Protein 1GYO (pdb70)

Nearest PDB structures (foldseek):
  1gyo-assembly1_B  TM=9.668E-01  e=5.360E-22  Megalodesulfovibrio gigas
  2bq4-assembly1_A  TM=8.280E-01  e=1.126E-07  Desulfocurvibacter africanus
  1czj-assembly1_A-2  TM=8.431E-01  e=5.159E-06  Desulfomicrobium norvegicum
  1aqe-assembly1_A-2  TM=8.540E-01  e=1.141E-05  Desulfomicrobium norvegicum
  2a3p-assembly1_A  TM=6.554E-01  e=2.749E-03  Oleidesulfovibrio alaskensis G20

Solvent-accessible surface area: 15536 Å² total; per-residue (Å²): 79,93,25,62,64,124,38,75,38,60,13,6,168,80,104,116,77,72,133,190,77,19,140,27,100,46,28,36,22,177,60,127,146,57,63,54,74,46,63,51,81,150,36,87,10,23,14,76,49,97,154,52,19,80,83,28,92,40,94,139,69,146,72,105,128,172,2,33,74,56,18,35,44,31,157,41,102,79,2,47,79,5,33,18,103,20,54,138,93,131,141,80,180,51,24,55,35,29,86,102,107,40,40,43,109,140,142,49,21,56,49,137,40,70,36,77,17,41,172,65,131,121,51,106,126,159,78,20,135,27,107,46,20,38,21,176,60,119,143,57,65,54,74,47,62,60,76,155,38,85,14,10,23,85,62,108,157,57,20,82,86,27,111,54,71,143,62,154,74,90,130,173,0,32,82,56,18,35,46,22,124,49,104,78,3,47,71,3,33,19,75,21,54,135,86,129,146,80,177,49,24,55,40,32,81,58,102,42,41,34,97,152

Structure (mmCIF, N/CA/C/O backbone):
data_1GYO
#
_entry.id   1GYO
#
_cell.length_a   56.670
_cell.length_b   56.670
_cell.length_c   94.170
_cell.angle_alpha   90.00
_cell.angle_beta   90.00
_cell.angle_gamma   120.00
#
_symmetry.space_group_name_H-M   'P 31'
#
loop_
_entity.id
_entity.type
_entity.pdbx_description
1 polymer 'CYTOCHROME C3, A DIMERIC CLASS III C-TYPE CYTOCHROME'
2 non-polymer 'HEME C'
3 non-polymer GLYCEROL
4 water water
#
loop_
_atom_site.group_PDB
_atom_site.id
_atom_site.type_symbol
_atom_site.label_atom_id
_atom_site.label_alt_id
_atom_site.label_comp_id
_atom_site.label_asym_id
_atom_site.label_entity_id
_atom_site.label_seq_id
_atom_site.pdbx_PDB_ins_code
_atom_site.Cartn_x
_atom_site.Cartn_y
_atom_site.Cartn_z
_atom_site.occupancy
_atom_site.B_iso_or_equiv
_atom_site.auth_seq_id
_atom_site.auth_comp_id
_atom_site.auth_asym_id
_atom_site.auth_atom_id
_atom_site.pdbx_PDB_model_num
ATOM 1 N N . LEU A 1 1 ? 14.216 -8.908 2.633 1.00 17.27 1 LEU A N 1
ATOM 2 C CA . LEU A 1 1 ? 13.630 -7.809 3.429 1.00 13.74 1 LEU A CA 1
ATOM 3 C C . LEU A 1 1 ? 12.745 -6.939 2.549 1.00 13.28 1 LEU A C 1
ATOM 4 O O . LEU A 1 1 ? 13.193 -6.544 1.469 1.00 15.13 1 LEU A O 1
ATOM 9 N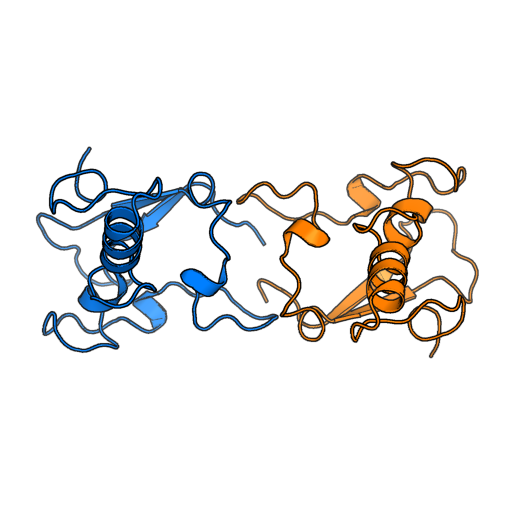 N . ASP A 1 2 ? 11.546 -6.608 3.020 1.00 13.43 2 ASP A N 1
ATOM 10 C CA . ASP A 1 2 ? 10.682 -5.637 2.402 1.00 12.53 2 ASP A CA 1
ATOM 11 C C . ASP A 1 2 ? 10.411 -4.546 3.409 1.00 12.92 2 ASP A C 1
ATOM 12 O O . ASP A 1 2 ? 9.790 -4.831 4.430 1.00 15.55 2 ASP A O 1
ATOM 17 N N . VAL A 1 3 ? 10.880 -3.342 3.167 1.00 12.23 3 VAL A N 1
ATOM 18 C CA . VAL A 1 3 ? 10.623 -2.194 4.044 1.00 12.52 3 VAL A CA 1
ATOM 19 C C . VAL A 1 3 ? 9.314 -1.599 3.549 1.00 12.58 3 VAL A C 1
ATOM 20 O O . VAL A 1 3 ? 9.260 -1.046 2.423 1.00 13.30 3 VAL A O 1
ATOM 24 N N . PRO A 1 4 ? 8.217 -1.710 4.284 1.00 12.99 4 PRO A N 1
ATOM 25 C CA . PRO A 1 4 ? 6.942 -1.230 3.733 1.00 12.99 4 PRO A CA 1
ATOM 26 C C . PRO A 1 4 ? 6.996 0.245 3.468 1.00 12.93 4 PRO A C 1
ATOM 27 O O . PRO A 1 4 ? 7.462 1.044 4.293 1.00 14.26 4 PRO A O 1
ATOM 32 N N . CYS A 1 5 ? 6.501 0.677 2.322 1.00 13.43 5 CYS A N 1
ATOM 33 C CA . CYS A 1 5 ? 6.466 2.111 2.046 1.00 14.01 5 CYS A CA 1
ATOM 34 C C . CYS A 1 5 ? 5.486 2.822 2.954 1.00 12.97 5 CYS A C 1
ATOM 35 O O . CYS A 1 5 ? 5.806 3.967 3.283 1.00 14.47 5 CYS A O 1
ATOM 38 N N . LYS A 1 6 ? 4.397 2.166 3.345 1.00 13.63 6 LYS A N 1
ATOM 39 C CA . LYS A 1 6 ? 3.498 2.758 4.356 1.00 13.95 6 LYS A CA 1
ATOM 40 C C . LYS A 1 6 ? 3.187 1.674 5.378 1.00 13.96 6 LYS A C 1
ATOM 41 O O . LYS A 1 6 ? 2.934 0.538 4.967 1.00 15.06 6 LYS A O 1
ATOM 52 N N . VAL A 1 7 ? 3.214 2.040 6.641 1.00 16.37 7 VAL A N 1
ATOM 53 C CA . VAL A 1 7 ? 2.916 1.176 7.758 1.00 17.92 7 VAL A CA 1
ATOM 54 C C . VAL A 1 7 ? 1.699 1.768 8.488 1.00 17.12 7 VAL A C 1
ATOM 55 O O . VAL A 1 7 ? 1.535 2.976 8.547 1.00 17.70 7 VAL A O 1
ATOM 59 N N . VAL A 1 8 ? 0.875 0.904 9.035 1.00 18.40 8 VAL A N 1
ATOM 60 C CA . VAL A 1 8 ? -0.188 1.359 9.935 1.00 17.97 8 VAL A CA 1
ATOM 61 C C . VAL A 1 8 ? 0.180 0.891 11.326 1.00 16.04 8 VAL A C 1
ATOM 62 O O . VAL A 1 8 ? 0.419 -0.296 11.598 1.00 19.21 8 VAL A O 1
ATOM 66 N N . ILE A 1 9 ? 0.345 1.849 12.203 1.00 13.98 9 ILE A N 1
ATOM 67 C CA . ILE A 1 9 ? 0.779 1.679 13.544 1.00 13.61 9 ILE A CA 1
ATOM 68 C C . ILE A 1 9 ? -0.482 1.671 14.436 1.00 13.66 9 ILE A C 1
ATOM 69 O O . ILE A 1 9 ? -1.299 2.570 14.314 1.00 14.89 9 ILE A O 1
ATOM 74 N N . THR A 1 10 ? -0.576 0.671 15.285 1.00 15.99 10 THR A N 1
ATOM 75 C CA . THR A 1 10 ? -1.744 0.637 16.198 1.00 17.05 10 THR A CA 1
ATOM 76 C C . THR A 1 10 ? -1.321 0.104 17.568 1.00 14.94 10 THR A C 1
ATOM 77 O O . THR A 1 10 ? -0.122 0.066 17.868 1.00 15.83 10 THR A O 1
ATOM 81 N N . ALA A 1 11 ? -2.273 -0.270 18.375 1.00 15.11 11 ALA A N 1
ATOM 82 C CA . ALA A 1 11 ? -2.006 -0.785 19.697 1.00 15.19 11 ALA A CA 1
ATOM 83 C C . ALA A 1 11 ? -1.188 -2.065 19.595 1.00 16.30 11 ALA A C 1
ATOM 84 O O . ALA A 1 11 ? -1.161 -2.749 18.564 1.00 18.49 11 ALA A O 1
ATOM 86 N N . PRO A 1 12 ? -0.505 -2.449 20.691 1.00 16.22 12 PRO A N 1
ATOM 87 C CA . PRO A 1 12 ? 0.266 -3.702 20.667 1.00 18.55 12 PRO A CA 1
ATOM 88 C C . PRO A 1 12 ? -0.598 -4.887 20.277 1.00 19.74 12 PRO A C 1
ATOM 89 O O . PRO A 1 12 ? -1.781 -4.953 20.621 1.00 19.92 12 PRO A O 1
ATOM 93 N N . GLU A 1 13 ? 0.035 -5.836 19.603 1.00 22.19 13 GLU A N 1
ATOM 94 C CA . GLU A 1 13 ? -0.621 -7.018 19.074 1.00 27.33 13 GLU A CA 1
ATOM 95 C C . GLU A 1 13 ? -1.526 -7.673 20.097 1.00 25.70 13 GLU A C 1
ATOM 96 O O . GLU A 1 13 ? -1.022 -7.888 21.201 1.00 26.44 13 GLU A O 1
ATOM 102 N N . GLY A 1 14 ? -2.785 -7.916 19.761 1.00 27.10 14 GLY A N 1
ATOM 103 C CA . GLY A 1 14 ? -3.658 -8.611 20.664 1.00 30.24 14 GLY A CA 1
ATOM 104 C C . GLY A 1 14 ? -4.432 -7.678 21.568 1.00 27.27 14 GLY A C 1
ATOM 105 O O . GLY A 1 14 ? -5.360 -8.172 22.231 1.00 38.42 14 GLY A O 1
ATOM 106 N N . GLU A 1 15 ? -4.059 -6.401 21.599 1.00 24.62 15 GLU A N 1
ATOM 107 C CA . GLU A 1 15 ? -4.727 -5.454 22.486 1.00 23.34 15 GLU A CA 1
ATOM 108 C C . GLU A 1 15 ? -5.702 -4.582 21.697 1.00 22.65 15 GLU A C 1
ATOM 109 O O . GLU A 1 15 ? -5.646 -4.395 20.494 1.00 26.55 15 GLU A O 1
ATOM 119 N N . ASP A 1 16 ? -6.662 -4.030 22.439 1.00 22.67 16 ASP A N 1
ATOM 120 C CA . ASP A 1 16 ? -7.634 -3.182 21.801 1.00 24.50 16 ASP A CA 1
ATOM 121 C C . ASP A 1 16 ? -7.105 -1.787 21.469 1.00 20.62 16 ASP A C 1
ATOM 122 O O . ASP A 1 16 ? -6.416 -1.172 22.287 1.00 21.51 16 ASP A O 1
ATOM 127 N N . PRO A 1 17 ? -7.389 -1.250 20.291 1.00 21.17 17 PRO A N 1
ATOM 128 C CA . PRO A 1 17 ? -6.954 0.107 19.917 1.00 19.56 17 PRO A CA 1
ATOM 129 C C . PRO A 1 17 ? -7.628 1.162 20.774 1.00 18.85 17 PRO A C 1
ATOM 130 O O . PRO A 1 17 ? -8.745 0.968 21.290 1.00 22.78 17 PRO A O 1
ATOM 134 N N . HIS A 1 18 ? -6.949 2.273 20.943 1.00 17.87 18 HIS A N 1
ATOM 135 C CA . HIS A 1 18 ? -7.572 3.425 21.572 1.00 18.29 18 HIS A CA 1
ATOM 136 C C . HIS A 1 18 ? -8.827 3.799 20.828 1.00 21.58 18 HIS A C 1
ATOM 137 O O . HIS A 1 18 ? -8.808 3.699 19.586 1.00 22.16 18 HIS A O 1
ATOM 144 N N . PRO A 1 19 ? -9.910 4.110 21.515 1.00 22.92 19 PRO A N 1
ATOM 145 C CA . PRO A 1 19 ? -11.150 4.304 20.771 1.00 26.71 19 PRO A CA 1
ATOM 146 C C . PRO A 1 19 ? -11.167 5.554 19.915 1.00 25.84 19 PRO A C 1
ATOM 147 O O . PRO A 1 19 ? -12.060 5.612 19.076 1.00 35.01 19 PRO A O 1
ATOM 151 N N . ARG A 1 20 ? -10.264 6.527 20.112 1.00 23.19 20 ARG A N 1
ATOM 152 C CA . ARG A 1 20 ? -10.257 7.731 19.296 1.00 22.67 20 ARG A CA 1
ATOM 153 C C . ARG A 1 20 ? -8.912 8.045 18.594 1.00 19.77 20 ARG A C 1
ATOM 154 O O . ARG A 1 20 ? -8.859 8.738 17.587 1.00 26.76 20 ARG A O 1
ATOM 162 N N . PHE A 1 21 ? -7.804 7.551 19.110 1.00 16.41 21 PHE A N 1
ATOM 163 C CA . PHE A 1 21 ? -6.462 7.785 18.639 1.00 14.64 21 PHE A CA 1
ATOM 164 C C . PHE A 1 21 ? -5.792 6.462 18.234 1.00 14.74 21 PHE A C 1
ATOM 165 O O . PHE A 1 21 ? -4.607 6.267 18.476 1.00 16.46 21 PHE A O 1
ATOM 173 N N . GLY A 1 22 ? -6.537 5.553 17.609 1.00 15.50 22 GLY A N 1
ATOM 174 C CA . GLY A 1 22 ? -6.125 4.154 17.579 1.00 17.74 22 GLY A CA 1
ATOM 175 C C . GLY A 1 22 ? -5.182 3.730 16.503 1.00 15.69 22 GLY A C 1
ATOM 176 O O . GLY A 1 22 ? -4.556 2.663 16.668 1.00 18.64 22 GLY A O 1
ATOM 177 N N . LYS A 1 23 ? -5.085 4.474 15.410 1.00 15.55 23 LYS A N 1
ATOM 178 C CA . LYS A 1 23 ? -4.264 4.069 14.270 1.00 17.42 23 LYS A CA 1
ATOM 179 C C . LYS A 1 23 ? -3.555 5.274 13.678 1.00 16.00 23 LYS A C 1
ATOM 180 O O . LYS A 1 23 ? -4.161 6.345 13.530 1.00 17.22 23 LYS A O 1
ATOM 186 N N . VAL A 1 24 ? -2.307 5.112 13.301 1.00 14.43 24 VAL A N 1
ATOM 187 C CA . VAL A 1 24 ? -1.543 6.184 12.653 1.00 13.49 24 VAL A CA 1
ATOM 188 C C . VAL A 1 24 ? -0.744 5.588 11.494 1.00 14.16 24 VAL A C 1
ATOM 189 O O . VAL A 1 24 ? -0.096 4.555 11.671 1.00 15.87 24 VAL A O 1
ATOM 193 N N . GLU A 1 25 ? -0.775 6.224 10.353 1.00 14.77 25 GLU A N 1
ATOM 194 C CA . GLU A 1 25 ? 0.014 5.787 9.216 1.00 17.14 25 GLU A CA 1
ATOM 195 C C . GLU A 1 25 ? 1.336 6.501 9.244 1.00 16.96 25 GLU A C 1
ATOM 196 O O . GLU A 1 25 ? 1.448 7.679 9.607 1.00 20.75 25 GLU A O 1
ATOM 202 N N . MET A 1 26 ? 2.385 5.788 8.830 1.00 15.13 26 MET A N 1
ATOM 203 C CA . MET A 1 26 ? 3.673 6.413 8.645 1.00 14.75 26 MET A CA 1
ATOM 204 C C . MET A 1 26 ? 4.270 5.939 7.336 1.00 13.93 26 MET A C 1
ATOM 205 O O . MET A 1 26 ? 4.209 4.762 6.984 1.00 15.68 26 MET A O 1
ATOM 210 N N . SER A 1 27 ? 4.830 6.903 6.606 1.00 14.11 27 SER A N 1
ATOM 211 C CA . SER A 1 27 ? 5.454 6.591 5.318 1.00 13.97 27 SER A CA 1
ATOM 212 C C . SER A 1 27 ? 6.944 6.484 5.456 1.00 12.53 27 SER A C 1
ATOM 213 O O . SER A 1 27 ? 7.636 7.447 5.804 1.00 14.11 27 SER A O 1
ATOM 216 N N . HIS A 1 28 ? 7.497 5.302 5.158 1.00 12.86 28 HIS A N 1
ATOM 217 C CA . HIS A 1 28 ? 8.968 5.214 5.052 1.00 12.72 28 HIS A CA 1
ATOM 218 C C . HIS A 1 28 ? 9.472 6.058 3.892 1.00 13.72 28 HIS A C 1
ATOM 219 O O . HIS A 1 28 ? 10.550 6.617 3.963 1.00 14.57 28 HIS A O 1
ATOM 226 N N . ALA A 1 29 ? 8.689 6.167 2.809 1.00 14.59 29 ALA A N 1
ATOM 227 C CA . ALA A 1 29 ? 9.114 6.978 1.665 1.00 16.44 29 ALA A CA 1
ATOM 228 C C . ALA A 1 29 ? 9.332 8.430 2.058 1.00 16.22 29 ALA A C 1
ATOM 229 O O . ALA A 1 29 ? 10.360 9.031 1.727 1.00 18.10 29 ALA A O 1
ATOM 231 N N . LYS A 1 30 ? 8.378 8.985 2.808 1.00 15.49 30 LYS A N 1
ATOM 232 C CA . LYS A 1 30 ? 8.483 10.377 3.202 1.00 16.41 30 LYS A CA 1
ATOM 233 C C . LYS A 1 30 ? 9.631 10.626 4.165 1.00 15.99 30 LYS A C 1
ATOM 234 O O . LYS A 1 30 ? 10.182 11.727 4.215 1.00 17.57 30 LYS A O 1
ATOM 240 N N . HIS A 1 31 ? 9.993 9.574 4.928 1.00 14.28 31 HIS A N 1
ATOM 241 C CA . HIS A 1 31 ? 11.105 9.626 5.855 1.00 13.89 31 HIS A CA 1
ATOM 242 C C . HIS A 1 31 ? 12.415 9.110 5.275 1.00 14.48 31 HIS A C 1
ATOM 243 O O . HIS A 1 31 ? 13.350 8.781 6.023 1.00 14.85 31 HIS A O 1
ATOM 250 N N . ARG A 1 32 ? 12.561 9.101 3.954 1.00 14.97 32 ARG A N 1
ATOM 251 C CA . ARG A 1 32 ? 13.762 8.528 3.336 1.00 16.24 32 ARG A CA 1
ATOM 252 C C . ARG A 1 32 ? 15.050 9.258 3.658 1.00 18.02 32 ARG A C 1
ATOM 253 O O . ARG A 1 32 ? 16.118 8.652 3.529 1.00 20.49 32 ARG A O 1
ATOM 267 N N . ASN A 1 33 ? 14.995 10.500 4.100 1.00 17.77 33 ASN A N 1
ATOM 268 C CA . ASN A 1 33 ? 16.208 11.239 4.470 1.00 18.71 33 ASN A CA 1
ATOM 269 C C . ASN A 1 33 ? 16.511 11.142 5.967 1.00 19.63 33 ASN A C 1
ATOM 270 O O . ASN A 1 33 ? 17.423 11.797 6.446 1.00 26.53 33 ASN A O 1
ATOM 275 N N . VAL A 1 34 ? 15.782 10.316 6.694 1.00 17.11 34 VAL A N 1
ATOM 276 C CA . VAL A 1 34 ? 15.980 10.120 8.120 1.00 16.45 34 VAL A CA 1
ATOM 277 C C . VAL A 1 34 ? 16.640 8.742 8.271 1.00 16.65 34 VAL A C 1
ATOM 278 O O . VAL A 1 34 ? 16.128 7.759 7.732 1.00 16.21 34 VAL A O 1
ATOM 282 N N . SER A 1 35 ? 17.765 8.653 8.949 1.00 17.06 35 SER A N 1
ATOM 283 C CA . SER A 1 35 ? 18.442 7.370 9.088 1.00 17.09 35 SER A CA 1
ATOM 284 C C . SER A 1 35 ? 17.563 6.359 9.814 1.00 16.30 35 SER A C 1
ATOM 285 O O . SER A 1 35 ? 16.812 6.702 10.724 1.00 15.34 35 SER A O 1
ATOM 288 N N . CYS A 1 36 ? 17.740 5.081 9.445 1.00 15.75 36 CYS A N 1
ATOM 289 C CA . CYS A 1 36 ? 16.921 4.021 10.051 1.00 14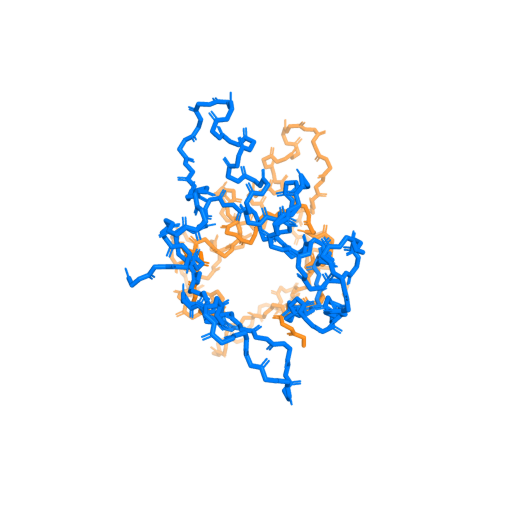.87 36 CYS A CA 1
ATOM 290 C C . CYS A 1 36 ? 17.010 4.053 11.570 1.00 13.80 36 CYS A C 1
ATOM 291 O O . CYS A 1 36 ? 15.981 3.929 12.265 1.00 14.06 36 CYS A O 1
ATOM 294 N N . VAL A 1 37 ? 18.216 4.206 12.087 1.00 15.03 37 VAL A N 1
ATOM 295 C CA . VAL A 1 37 ? 18.439 4.126 13.549 1.00 14.69 37 VAL A CA 1
ATOM 296 C C . VAL A 1 37 ? 17.854 5.302 14.275 1.00 13.88 37 VAL A C 1
ATOM 297 O O . VAL A 1 37 ? 17.664 5.226 15.495 1.00 15.07 37 VAL A O 1
ATOM 301 N N . SER A 1 38 ? 17.534 6.397 13.588 1.00 14.44 38 SER A N 1
ATOM 302 C CA . SER A 1 38 ? 16.905 7.523 14.238 1.00 14.03 38 SER A CA 1
ATOM 303 C C . SER A 1 38 ? 15.551 7.142 14.855 1.00 13.74 38 SER A C 1
ATOM 304 O O . SER A 1 38 ? 15.158 7.775 15.835 1.00 14.80 38 SER A O 1
ATOM 307 N N . CYS A 1 39 ? 14.874 6.187 14.257 1.00 12.74 39 CYS A N 1
ATOM 308 C CA . CYS A 1 39 ? 13.614 5.628 14.769 1.00 11.94 39 CYS A CA 1
ATOM 309 C C . CYS A 1 39 ? 13.851 4.246 15.384 1.00 11.53 39 CYS A C 1
ATOM 310 O O . CYS A 1 39 ? 13.450 3.998 16.517 1.00 12.35 39 CYS A O 1
ATOM 313 N N . HIS A 1 40 ? 14.451 3.355 14.596 1.00 12.64 40 HIS A N 1
ATOM 314 C CA . HIS A 1 40 ? 14.749 2.006 15.064 1.00 12.52 40 HIS A CA 1
ATOM 315 C C . HIS A 1 40 ? 16.031 2.031 15.898 1.00 12.94 40 HIS A C 1
ATOM 316 O O . HIS A 1 40 ? 17.089 1.520 15.473 1.00 14.02 40 HIS A O 1
ATOM 323 N N . HIS A 1 41 ? 15.941 2.664 17.049 1.00 13.02 41 HIS A N 1
ATOM 324 C CA . HIS A 1 41 ? 17.115 3.030 17.831 1.00 13.10 41 HIS A CA 1
ATOM 325 C C . HIS A 1 41 ? 17.849 1.800 18.407 1.00 14.06 41 HIS A C 1
ATOM 326 O O . HIS A 1 41 ? 19.009 1.972 18.822 1.00 15.58 41 HIS A O 1
ATOM 333 N N . MET A 1 42 ? 17.207 0.648 18.412 1.00 13.33 42 MET A N 1
ATOM 334 C CA . MET A 1 42 ? 17.844 -0.582 18.882 1.00 14.97 42 MET A CA 1
ATOM 335 C C . MET A 1 42 ? 18.523 -1.335 17.756 1.00 16.11 42 MET A C 1
ATOM 336 O O . MET A 1 42 ? 19.215 -2.332 18.059 1.00 19.41 42 MET A O 1
ATOM 341 N N . PHE A 1 43 ? 18.390 -0.909 16.513 1.00 14.67 43 PHE A N 1
ATOM 342 C CA . PHE A 1 43 ? 19.065 -1.620 15.421 1.00 15.13 43 PHE A CA 1
ATOM 343 C C . PHE A 1 43 ? 20.542 -1.261 15.383 1.00 15.47 43 PHE A C 1
ATOM 344 O O . PHE A 1 43 ? 20.865 -0.088 15.399 1.00 17.45 43 PHE A O 1
ATOM 352 N N . ASP A 1 44 ? 21.407 -2.279 15.302 1.00 16.68 44 ASP A N 1
ATOM 353 C CA . ASP A 1 44 ? 22.831 -1.984 15.224 1.00 20.37 44 ASP A CA 1
ATOM 354 C C . ASP A 1 44 ? 23.438 -2.913 14.204 1.00 21.38 44 ASP A C 1
ATOM 355 O O . ASP A 1 44 ? 23.783 -4.077 14.527 1.00 25.29 44 ASP A O 1
ATOM 364 N N . GLY A 1 45 ? 23.589 -2.467 12.968 1.00 25.31 45 GLY A N 1
ATOM 365 C CA . GLY A 1 45 ? 24.342 -3.184 11.984 1.00 24.23 45 GLY A CA 1
ATOM 366 C C . GLY A 1 45 ? 23.580 -4.256 11.240 1.00 19.64 45 GLY A C 1
ATOM 367 O O . GLY A 1 45 ? 23.529 -4.290 10.015 1.00 19.48 45 GLY A O 1
ATOM 368 N N . CYS A 1 46 ? 23.075 -5.220 12.012 1.00 18.66 46 CYS A N 1
ATOM 369 C CA . CYS A 1 46 ? 22.423 -6.331 11.368 1.00 17.53 46 CYS A CA 1
ATOM 370 C C . CYS A 1 46 ? 21.400 -6.857 12.390 1.00 17.05 46 CYS A C 1
ATOM 371 O O . CYS A 1 46 ? 21.456 -6.464 13.574 1.00 21.07 46 CYS A O 1
ATOM 374 N N . GLY A 1 47 ? 20.511 -7.729 11.951 1.00 16.50 47 GLY A N 1
ATOM 375 C CA . GLY A 1 47 ? 19.457 -8.198 12.814 1.00 16.95 47 GLY A CA 1
ATOM 376 C C . GLY A 1 47 ? 18.108 -7.792 12.282 1.00 15.11 47 GLY A C 1
ATOM 377 O O . GLY A 1 47 ? 17.929 -7.641 11.047 1.00 15.57 47 GLY A O 1
ATOM 378 N N . ASP A 1 48 ? 17.192 -7.637 13.168 1.00 15.39 48 ASP A N 1
ATOM 379 C CA . ASP A 1 48 ? 15.789 -7.432 12.876 1.00 15.68 48 ASP A CA 1
ATOM 380 C C . ASP A 1 48 ? 15.336 -6.015 13.235 1.00 14.85 48 ASP A C 1
ATOM 381 O O . ASP A 1 48 ? 15.763 -5.428 14.225 1.00 18.49 48 ASP A O 1
ATOM 386 N N . PHE A 1 49 ? 14.463 -5.505 12.388 1.00 15.30 49 PHE A N 1
ATOM 387 C CA . PHE A 1 49 ? 13.716 -4.279 12.619 1.00 19.05 49 PHE A CA 1
ATOM 388 C C . PHE A 1 49 ? 12.384 -4.636 13.297 1.00 21.06 49 PHE A C 1
ATOM 389 O O . PHE A 1 49 ? 11.356 -4.881 12.672 1.00 24.91 49 PHE A O 1
ATOM 397 N N . GLN A 1 50 ? 12.394 -4.674 14.569 1.00 22.56 50 GLN A N 1
ATOM 398 C CA . GLN A 1 50 ? 11.231 -5.079 15.348 1.00 21.60 50 GLN A CA 1
ATOM 399 C C . GLN A 1 50 ? 10.176 -4.009 15.401 1.00 20.70 50 GLN A C 1
ATOM 400 O O . GLN A 1 50 ? 10.450 -2.768 15.462 1.00 21.88 50 GLN A O 1
ATOM 406 N N . LYS A 1 51 ? 8.927 -4.447 15.485 1.00 18.42 51 LYS A N 1
ATOM 407 C CA . LYS A 1 51 ? 7.865 -3.499 15.803 1.00 16.57 51 LYS A CA 1
ATOM 408 C C . LYS A 1 51 ? 8.125 -2.899 17.177 1.00 14.01 51 LYS A C 1
ATOM 409 O O . LYS A 1 51 ? 8.559 -3.570 18.095 1.00 14.86 51 LYS A O 1
ATOM 417 N N . CYS A 1 52 ? 7.836 -1.602 17.275 1.00 14.16 52 CYS A N 1
ATOM 418 C CA . CYS A 1 52 ? 8.175 -0.883 18.471 1.00 12.94 52 CYS A CA 1
ATOM 419 C C . CYS A 1 52 ? 7.498 -1.512 19.688 1.00 12.84 52 CYS A C 1
ATOM 420 O O . CYS A 1 52 ? 8.122 -1.630 20.755 1.00 13.64 52 CYS A O 1
ATOM 423 N N . ALA A 1 53 ? 6.240 -1.889 19.563 1.00 13.78 53 ALA A N 1
ATOM 424 C CA . ALA A 1 53 ? 5.487 -2.453 20.642 1.00 14.33 53 ALA A CA 1
ATOM 425 C C . ALA A 1 53 ? 5.903 -3.870 21.001 1.00 16.23 53 ALA A C 1
ATOM 426 O O . ALA A 1 53 ? 5.399 -4.394 21.995 1.00 17.72 53 ALA A O 1
ATOM 428 N N . ASP A 1 54 ? 6.906 -4.450 20.327 1.00 14.85 54 ASP A N 1
ATOM 429 C CA . ASP A 1 54 ? 7.506 -5.659 20.873 1.00 15.56 54 ASP A CA 1
ATOM 430 C C . ASP A 1 54 ? 8.090 -5.355 22.243 1.00 14.32 54 ASP A C 1
ATOM 431 O O . ASP A 1 54 ? 8.194 -6.249 23.099 1.00 16.63 54 ASP A O 1
ATOM 436 N N . CYS A 1 55 ? 8.497 -4.100 22.436 1.00 14.61 55 CYS A N 1
ATOM 437 C CA . CYS A 1 55 ? 9.122 -3.632 23.664 1.00 15.15 55 CYS A CA 1
ATOM 438 C C . CYS A 1 55 ? 8.315 -2.557 24.359 1.00 13.75 55 CYS A C 1
ATOM 439 O O . CYS A 1 55 ? 8.123 -2.590 25.583 1.00 15.46 55 CYS A O 1
ATOM 442 N N . HIS A 1 56 ? 7.794 -1.631 23.586 1.00 12.94 56 HIS A N 1
ATOM 443 C CA . HIS A 1 56 ? 6.965 -0.509 24.093 1.00 13.30 56 HIS A CA 1
ATOM 444 C C . HIS A 1 56 ? 5.528 -0.960 24.231 1.00 13.31 56 HIS A C 1
ATOM 445 O O . HIS A 1 56 ? 4.650 -0.608 23.443 1.00 14.22 56 HIS A O 1
ATOM 452 N N . ILE A 1 57 ? 5.284 -1.762 25.265 1.00 13.99 57 ILE A N 1
ATOM 453 C CA . ILE A 1 57 ? 4.041 -2.441 25.452 1.00 15.65 57 ILE A CA 1
ATOM 454 C C . ILE A 1 57 ? 3.123 -1.819 26.503 1.00 16.36 57 ILE A C 1
ATOM 455 O O . ILE A 1 57 ? 1.918 -1.893 26.339 1.00 19.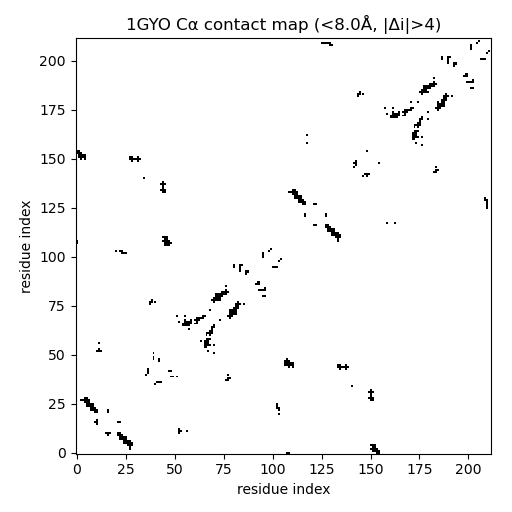10 57 ILE A O 1
ATOM 464 N N . ASP A 1 58 ? 3.684 -1.272 27.562 1.00 15.54 58 ASP A N 1
ATOM 465 C CA . ASP A 1 58 ? 2.872 -0.845 28.689 1.00 16.58 58 ASP A CA 1
ATOM 466 C C . ASP A 1 58 ? 1.968 0.325 28.308 1.00 15.54 58 ASP A C 1
ATOM 467 O O . ASP A 1 58 ? 2.455 1.314 27.749 1.00 15.39 58 ASP A O 1
ATOM 472 N N . ARG A 1 59 ? 0.712 0.263 28.641 1.00 14.65 59 ARG A N 1
ATOM 473 C CA . ARG A 1 59 ? -0.261 1.329 28.418 1.00 14.04 59 ARG A CA 1
ATOM 474 C C . ARG A 1 59 ? -0.880 1.761 29.726 1.00 15.07 59 ARG A C 1
ATOM 475 O O . ARG A 1 59 ? -1.875 2.498 29.712 1.00 16.21 59 ARG A O 1
ATOM 483 N N . ASP A 1 60 ? -0.302 1.391 30.861 1.00 15.30 60 ASP A N 1
ATOM 484 C CA . ASP A 1 60 ? -0.887 1.784 32.141 1.00 15.50 60 ASP A CA 1
ATOM 485 C C . ASP A 1 60 ? -0.763 3.271 32.433 1.00 14.40 60 ASP A C 1
ATOM 486 O O . ASP A 1 60 ? -1.564 3.798 33.211 1.00 14.84 60 ASP A O 1
ATOM 491 N N . ASP A 1 61 ? 0.230 3.920 31.871 1.00 14.87 61 ASP A N 1
ATOM 492 C CA . ASP A 1 61 ? 0.447 5.370 31.987 1.00 13.52 61 ASP A CA 1
ATOM 493 C C . ASP A 1 61 ? 0.982 5.883 30.687 1.00 13.20 61 ASP A C 1
ATOM 494 O O . ASP A 1 61 ? 1.108 5.123 29.729 1.00 15.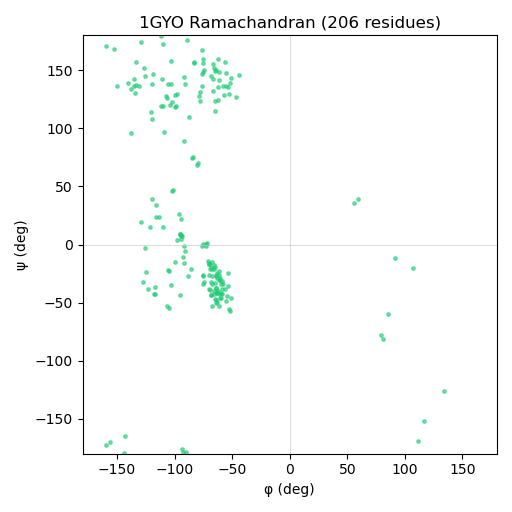32 61 ASP A O 1
ATOM 499 N N . ARG A 1 62 ? 1.238 7.193 30.640 1.00 12.98 62 ARG A N 1
ATOM 500 C CA . ARG A 1 62 ? 1.828 7.832 29.459 1.00 12.97 62 ARG A CA 1
ATOM 501 C C . ARG A 1 62 ? 3.193 8.405 29.813 1.00 14.16 62 ARG A C 1
ATOM 502 O O . ARG A 1 62 ? 3.651 9.322 29.154 1.00 15.57 62 ARG A O 1
ATOM 510 N N . SER A 1 63 ? 3.853 7.882 30.849 1.00 13.04 63 SER A N 1
ATOM 511 C CA . SER A 1 63 ? 5.058 8.434 31.413 1.00 14.32 63 SER A CA 1
ATOM 512 C C . SER A 1 63 ? 6.256 7.471 31.275 1.00 13.26 63 SER A C 1
ATOM 513 O O . SER A 1 63 ? 7.389 7.925 31.113 1.00 15.70 63 SER A O 1
ATOM 516 N N . TYR A 1 64 ? 6.030 6.179 31.403 1.00 13.27 64 TYR A N 1
ATOM 517 C CA . TYR A 1 64 ? 7.147 5.219 31.412 1.00 13.52 64 TYR A CA 1
ATOM 518 C C . TYR A 1 64 ? 7.891 5.274 30.096 1.00 13.50 64 TYR A C 1
ATOM 519 O O . TYR A 1 64 ? 7.298 5.111 29.021 1.00 13.65 64 TYR A O 1
ATOM 528 N N . GLU A 1 65 ? 9.209 5.518 30.165 1.00 14.72 65 GLU A N 1
ATOM 529 C CA . GLU A 1 65 ? 10.006 5.692 28.915 1.00 15.47 65 GLU A CA 1
ATOM 530 C C . GLU A 1 65 ? 10.041 4.444 28.049 1.00 14.80 65 GLU A C 1
ATOM 531 O O . GLU A 1 65 ? 10.247 4.532 26.833 1.00 16.31 65 GLU A O 1
ATOM 537 N N . ARG A 1 66 ? 9.839 3.286 28.650 1.00 14.22 66 ARG A N 1
ATOM 538 C CA . ARG A 1 66 ? 9.842 2.021 27.904 1.00 14.15 66 ARG A CA 1
ATOM 539 C C . ARG A 1 66 ? 8.439 1.607 27.484 1.00 13.18 66 ARG A C 1
ATOM 540 O O . ARG A 1 66 ? 8.265 0.538 26.903 1.00 13.77 66 ARG A O 1
ATOM 548 N N . GLY A 1 67 ? 7.443 2.465 27.753 1.00 13.02 67 GLY A N 1
ATOM 549 C CA . GLY A 1 67 ? 6.063 2.126 27.448 1.00 13.01 67 GLY A CA 1
ATOM 550 C C . GLY A 1 67 ? 5.607 2.610 26.080 1.00 11.40 67 GLY A C 1
ATOM 551 O O . GLY A 1 67 ? 6.395 3.166 25.316 1.00 12.06 67 GLY A O 1
ATOM 552 N N . PHE A 1 68 ? 4.357 2.339 25.782 1.00 12.11 68 PHE A N 1
ATOM 553 C CA . PHE A 1 68 ? 3.806 2.580 24.453 1.00 11.61 68 PHE A CA 1
ATOM 554 C C . PHE A 1 68 ? 3.720 4.061 24.133 1.00 11.63 68 PHE A C 1
ATOM 555 O O . PHE A 1 68 ? 4.218 4.503 23.083 1.00 11.66 68 PHE A O 1
ATOM 563 N N . TYR A 1 69 ? 3.092 4.859 24.990 1.00 11.24 69 TYR A N 1
ATOM 564 C CA . TYR A 1 69 ? 2.866 6.268 24.641 1.00 10.94 69 TYR A CA 1
ATOM 565 C C . TYR A 1 69 ? 4.160 7.029 24.372 1.00 10.85 69 TYR A C 1
ATOM 566 O O . TYR A 1 69 ? 4.237 7.844 23.438 1.00 11.27 69 TYR A O 1
ATOM 575 N N . LYS A 1 70 ? 5.178 6.791 25.190 1.00 10.95 70 LYS A N 1
ATOM 576 C CA . LYS A 1 70 ? 6.426 7.521 25.051 1.00 10.85 70 LYS A CA 1
ATOM 577 C C . LYS A 1 70 ? 7.178 7.190 23.778 1.00 10.70 70 LYS A C 1
ATOM 578 O O . LYS A 1 70 ? 7.985 7.997 23.317 1.00 12.50 70 LYS A O 1
ATOM 586 N N . ALA A 1 71 ? 6.920 6.024 23.137 1.00 10.94 71 ALA A N 1
ATOM 587 C CA . ALA A 1 71 ? 7.596 5.710 21.870 1.00 10.72 71 ALA A CA 1
ATOM 588 C C . ALA A 1 71 ? 7.276 6.766 20.810 1.00 10.34 71 ALA A C 1
ATOM 589 O O . ALA A 1 71 ? 8.105 7.044 19.946 1.00 11.44 71 ALA A O 1
ATOM 591 N N . TRP A 1 72 ? 6.046 7.307 20.871 1.00 10.52 72 TRP A N 1
ATOM 592 C CA . TRP A 1 72 ? 5.538 8.182 19.823 1.00 10.44 72 TRP A CA 1
ATOM 593 C C . TRP A 1 72 ? 5.509 9.647 20.201 1.00 10.65 72 TRP A C 1
ATOM 594 O O . TRP A 1 72 ? 5.487 10.516 19.338 1.00 11.48 72 TRP A O 1
ATOM 605 N N . HIS A 1 73 ? 5.478 9.907 21.516 1.00 11.04 73 HIS A N 1
ATOM 606 C CA A HIS A 1 73 ? 5.262 11.241 22.098 0.58 10.68 73 HIS A CA 1
ATOM 607 C CA B HIS A 1 73 ? 5.216 11.311 21.897 0.42 11.05 73 HIS A CA 1
ATOM 608 C C A HIS A 1 73 ? 6.165 11.417 23.316 0.58 11.86 73 HIS A C 1
ATOM 609 C C B HIS A 1 73 ? 6.273 11.900 22.799 0.42 12.14 73 HIS A C 1
ATOM 610 O O A HIS A 1 73 ? 5.834 11.010 24.424 0.58 12.50 73 HIS A O 1
ATOM 611 O O B HIS A 1 73 ? 6.116 13.066 23.122 0.42 15.08 73 HIS A O 1
ATOM 618 N N A SER A 1 74 ? 7.316 11.985 23.060 0.58 15.25 74 SER A N 1
ATOM 619 N N B SER A 1 74 ? 7.354 11.321 23.230 0.42 14.37 74 SER A N 1
ATOM 620 C CA . SER A 1 74 ? 8.324 12.045 24.109 1.00 15.00 74 SER A CA 1
ATOM 621 C C . SER A 1 74 ? 9.094 13.290 23.705 1.00 14.59 74 SER A C 1
ATOM 622 O O . SER A 1 74 ? 9.167 13.563 22.492 1.00 18.30 74 SER A O 1
ATOM 625 N N . GLU A 1 75 ? 9.754 13.944 24.627 1.00 15.64 75 GLU A N 1
ATOM 626 C CA . GLU A 1 75 ? 10.755 14.954 24.273 1.00 19.06 75 GLU A CA 1
ATOM 627 C C . GLU A 1 75 ? 11.896 14.350 23.464 1.00 16.30 75 GLU A C 1
ATOM 628 O O . GLU A 1 75 ? 12.592 14.993 22.717 1.00 18.16 75 GLU A O 1
ATOM 634 N N . SER A 1 76 ? 12.123 13.041 23.668 1.00 13.86 76 SER A N 1
ATOM 635 C CA . SER A 1 76 ? 13.141 12.366 22.909 1.00 13.83 76 SER A CA 1
ATOM 636 C C . SER A 1 76 ? 12.978 12.530 21.409 1.00 13.69 76 SER A C 1
ATOM 637 O O . SER A 1 76 ? 11.880 12.320 20.888 1.00 13.54 76 SER A O 1
ATOM 640 N N . GLU A 1 77 ? 14.054 12.807 20.723 1.00 14.54 77 GLU A N 1
ATOM 641 C CA . GLU A 1 77 ? 14.018 12.917 19.270 1.00 14.26 77 GLU A CA 1
ATOM 642 C C . GLU A 1 77 ? 13.925 11.583 18.559 1.00 13.60 77 GLU A C 1
ATOM 643 O O . GLU A 1 77 ? 13.869 11.584 17.324 1.00 14.53 77 GLU A O 1
ATOM 649 N N . ILE A 1 78 ? 13.869 10.473 19.280 1.00 12.95 78 ILE A N 1
ATOM 650 C CA . ILE A 1 78 ? 13.506 9.177 18.683 1.00 12.35 78 ILE A CA 1
ATOM 651 C C . ILE A 1 78 ? 12.019 9.098 18.420 1.00 12.11 78 ILE A C 1
ATOM 652 O O . ILE A 1 78 ? 11.553 8.328 17.570 1.00 12.37 78 ILE A O 1
ATOM 657 N N . SER A 1 79 ? 11.213 9.863 19.189 1.00 11.48 79 SER A N 1
ATOM 658 C CA . SER A 1 79 ? 9.773 9.761 19.050 1.00 11.40 79 SER A CA 1
ATOM 659 C C . SER A 1 79 ? 9.278 10.636 17.869 1.00 11.42 79 SER A C 1
ATOM 660 O O . SER A 1 79 ? 9.899 11.617 17.488 1.00 12.09 79 SER A O 1
ATOM 663 N N . CYS A 1 80 ? 8.129 10.248 17.353 1.00 10.85 80 CYS A N 1
ATOM 664 C CA . CYS A 1 80 ? 7.490 10.959 16.251 1.00 10.86 80 CYS A CA 1
ATOM 665 C C . CYS A 1 80 ? 7.364 12.436 16.578 1.00 11.00 80 CYS A C 1
ATOM 666 O O . CYS A 1 80 ? 7.837 13.321 15.839 1.00 12.66 80 CYS A O 1
ATOM 669 N N . ARG A 1 81 ? 6.716 12.730 17.716 1.00 11.65 81 ARG A N 1
ATOM 670 C CA . ARG A 1 81 ? 6.442 14.152 18.010 1.00 12.05 81 ARG A CA 1
ATOM 671 C C . ARG A 1 81 ? 7.700 14.852 18.464 1.00 12.22 81 ARG A C 1
ATOM 672 O O . ARG A 1 81 ? 7.863 16.067 18.201 1.00 13.79 81 ARG A O 1
ATOM 680 N N . GLY A 1 82 ? 8.577 14.150 19.174 1.00 12.17 82 GLY A N 1
ATOM 681 C CA . GLY A 1 82 ? 9.794 14.775 19.661 1.00 14.00 82 GLY A CA 1
ATOM 682 C C . GLY A 1 82 ? 10.736 15.197 18.549 1.00 12.81 82 GLY A C 1
ATOM 683 O O . GLY A 1 82 ? 11.346 16.262 18.594 1.00 14.55 82 GLY A O 1
ATOM 684 N N . CYS A 1 83 ? 10.912 14.349 17.549 1.00 12.93 83 CYS A N 1
ATOM 685 C CA . CYS A 1 83 ? 11.749 14.756 16.417 1.00 13.07 83 CYS A CA 1
ATOM 686 C C . CYS A 1 83 ? 11.112 15.933 15.664 1.00 13.25 83 CYS A C 1
ATOM 687 O O . CYS A 1 83 ? 11.761 16.932 15.356 1.00 14.81 83 CYS A O 1
ATOM 690 N N . HIS A 1 84 ? 9.803 15.822 15.371 1.00 13.02 84 HIS A N 1
ATOM 691 C CA . HIS A 1 84 ? 9.194 16.929 14.625 1.00 13.61 84 HIS A CA 1
ATOM 692 C C . HIS A 1 84 ? 9.308 18.238 15.410 1.00 14.39 84 HIS A C 1
ATOM 693 O O . HIS A 1 84 ? 9.623 19.267 14.828 1.00 15.98 84 HIS A O 1
ATOM 700 N N . LYS A 1 85 ? 9.066 18.208 16.735 1.00 14.28 85 LYS A N 1
ATOM 701 C CA . LYS A 1 85 ? 9.187 19.459 17.488 1.00 15.46 85 LYS A CA 1
ATOM 702 C C . LYS A 1 85 ? 10.611 19.984 17.459 1.00 17.90 85 LYS A C 1
ATOM 703 O O . LYS A 1 85 ? 10.852 21.208 17.347 1.00 19.39 85 LYS A O 1
ATOM 709 N N . ALA A 1 86 ? 11.614 19.116 17.586 1.00 16.70 86 ALA A N 1
ATOM 710 C CA . ALA A 1 86 ? 12.994 19.571 17.596 1.00 17.64 86 ALA A CA 1
ATOM 711 C C . ALA A 1 86 ? 13.385 20.170 16.257 1.00 18.52 86 ALA A C 1
ATOM 712 O O . ALA A 1 86 ? 14.097 21.173 16.198 1.00 21.81 86 ALA A O 1
ATOM 714 N N . MET A 1 87 ? 12.927 19.555 15.174 1.00 18.64 87 MET A N 1
ATOM 715 C CA . MET A 1 87 ? 13.243 20.067 13.835 1.00 19.46 87 MET A CA 1
ATOM 716 C C . MET A 1 87 ? 12.553 21.393 13.612 1.00 19.44 87 MET A C 1
ATOM 717 O O . MET A 1 87 ? 13.139 22.327 13.069 1.00 23.67 87 MET A O 1
ATOM 722 N N . LYS A 1 88 ? 11.298 21.500 14.012 1.00 19.99 88 LYS A N 1
ATOM 723 C CA . LYS A 1 88 ? 10.603 22.774 13.882 1.00 21.87 88 LYS A CA 1
ATOM 724 C C . LYS A 1 88 ? 11.299 23.888 14.644 1.00 25.83 88 LYS A C 1
ATOM 725 O O . LYS A 1 88 ? 11.357 25.043 14.151 1.00 29.69 88 LYS A O 1
ATOM 731 N N . ALA A 1 89 ? 11.834 23.597 15.814 1.00 23.66 89 ALA A N 1
ATOM 732 C CA . ALA A 1 89 ? 12.549 24.595 16.614 1.00 25.95 89 ALA A CA 1
ATOM 733 C C . ALA A 1 89 ? 13.799 25.072 15.887 1.00 30.20 89 ALA A C 1
ATOM 734 O O . ALA A 1 89 ? 14.272 26.175 16.080 1.00 34.21 89 ALA A O 1
ATOM 736 N N . LYS A 1 90 ? 14.363 24.245 15.017 1.00 28.20 90 LYS A N 1
ATOM 737 C CA . LYS A 1 90 ? 15.497 24.602 14.184 1.00 33.23 90 LYS A CA 1
ATOM 738 C C . LYS A 1 90 ? 15.085 25.108 12.812 1.00 32.49 90 LYS A C 1
ATOM 739 O O . LYS A 1 90 ? 15.943 25.323 11.967 1.00 38.90 90 LYS A O 1
ATOM 745 N N . ASN A 1 91 ? 13.810 25.315 12.547 1.00 32.75 91 ASN A N 1
ATOM 746 C CA . ASN A 1 91 ? 13.361 25.807 11.236 1.00 35.24 91 ASN A CA 1
ATOM 747 C C . ASN A 1 91 ? 13.756 24.884 10.094 1.00 31.60 91 ASN A C 1
ATOM 748 O O . ASN A 1 91 ? 14.058 25.271 8.977 1.00 33.29 91 ASN A O 1
ATOM 757 N N . GLU A 1 92 ? 13.654 23.584 10.385 1.00 27.79 92 GLU A N 1
ATOM 758 C CA . GLU A 1 92 ? 13.853 22.554 9.392 1.00 27.05 92 GLU A CA 1
ATOM 759 C C . GLU A 1 92 ? 12.528 21.925 8.986 1.00 24.59 92 GLU A C 1
ATOM 760 O O . GLU A 1 92 ? 11.659 21.633 9.793 1.00 26.80 92 GLU A O 1
ATOM 766 N N . GLN A 1 93 ? 12.340 21.670 7.698 1.00 27.73 93 GLN A N 1
ATOM 767 C CA . GLN A 1 93 ? 11.176 20.966 7.190 1.00 27.10 93 GLN A CA 1
ATOM 768 C C . GLN A 1 93 ? 10.951 19.635 7.909 1.00 22.01 93 GLN A C 1
ATOM 769 O O . GLN A 1 93 ? 11.874 18.823 8.040 1.00 22.11 93 GLN A O 1
ATOM 775 N N . THR A 1 94 ? 9.741 19.386 8.397 1.00 20.07 94 THR A N 1
ATOM 776 C CA . THR A 1 94 ? 9.483 18.207 9.251 1.00 17.69 94 THR A CA 1
ATOM 777 C C . THR A 1 94 ? 8.010 17.884 9.246 1.00 16.98 94 THR A C 1
ATOM 778 O O . THR A 1 94 ? 7.211 18.467 8.498 1.00 20.03 94 THR A O 1
ATOM 782 N N . GLY A 1 95 ? 7.656 16.936 10.107 1.00 15.76 95 GLY A N 1
ATOM 783 C CA . GLY A 1 95 ? 6.303 16.444 10.224 1.00 15.36 95 GLY A CA 1
ATOM 784 C C . GLY A 1 95 ? 5.446 17.190 11.226 1.00 15.81 95 GLY A C 1
ATOM 785 O O . GLY A 1 95 ? 5.868 18.156 11.843 1.00 17.02 95 GLY A O 1
ATOM 786 N N . PRO A 1 96 ? 4.209 16.729 11.358 1.00 16.01 96 PRO A N 1
ATOM 787 C CA . PRO A 1 96 ? 3.222 17.412 12.199 1.00 16.57 96 PRO A CA 1
ATOM 788 C C . PRO A 1 96 ? 3.417 17.221 13.679 1.00 14.73 96 PRO A C 1
ATOM 789 O O . PRO A 1 96 ? 3.965 16.235 14.177 1.00 14.35 96 PRO A O 1
ATOM 793 N N . ILE A 1 97 ? 2.872 18.209 14.391 1.00 15.83 97 ILE A N 1
ATOM 794 C CA . ILE A 1 97 ? 2.998 18.285 15.842 1.00 14.75 97 ILE A CA 1
ATOM 795 C C . ILE A 1 97 ? 1.660 18.343 16.545 1.00 14.54 97 ILE A C 1
ATOM 796 O O . ILE A 1 97 ? 1.547 17.796 17.650 1.00 14.85 97 ILE A O 1
ATOM 801 N N . GLY A 1 98 ? 0.671 19.037 16.024 1.00 14.63 98 GLY A N 1
ATOM 802 C CA . GLY A 1 98 ? -0.594 19.126 16.758 1.00 14.94 98 GLY A CA 1
ATOM 803 C C . GLY A 1 98 ? -1.222 17.746 16.869 1.00 13.94 98 GLY A C 1
ATOM 804 O O . GLY A 1 98 ? -1.111 16.856 16.044 1.00 14.40 98 GLY A O 1
ATOM 805 N N . CYS A 1 99 ? -1.977 17.543 17.950 1.00 14.29 99 CYS A N 1
ATOM 806 C CA . CYS A 1 99 ? -2.488 16.230 18.276 1.00 14.07 99 CYS A CA 1
ATOM 807 C C . CYS A 1 99 ? -3.446 15.692 17.218 1.00 15.01 99 CYS A C 1
ATOM 808 O O . CYS A 1 99 ? -3.531 14.464 17.097 1.00 15.41 99 CYS A O 1
ATOM 811 N N . LEU A 1 100 ? -4.158 16.552 16.505 1.00 15.88 100 LEU A N 1
ATOM 812 C CA . LEU A 1 100 ? -5.076 16.119 15.450 1.00 17.12 100 LEU A CA 1
ATOM 813 C C . LEU A 1 100 ? -4.571 16.485 14.043 1.00 17.61 100 LEU A C 1
ATOM 814 O O . LEU A 1 100 ? -5.358 16.363 13.101 1.00 20.63 100 LEU A O 1
ATOM 819 N N . GLN A 1 101 ? -3.284 16.850 13.914 1.00 16.10 101 GLN A N 1
ATOM 820 C CA . GLN A 1 101 ? -2.691 17.130 12.620 1.00 17.24 101 GLN A CA 1
ATOM 821 C C . GLN A 1 101 ? -1.903 15.953 12.099 1.00 15.89 101 GLN A C 1
ATOM 822 O O . GLN A 1 101 ? -0.929 15.564 12.725 1.00 15.27 101 GLN A O 1
ATOM 828 N N . GLY A 1 102 ? -2.331 15.432 10.942 1.00 17.08 102 GLY A N 1
ATOM 829 C CA . GLY A 1 102 ? -1.517 14.449 10.238 1.00 16.17 102 GLY A CA 1
ATOM 830 C C . GLY A 1 102 ? -1.642 13.063 10.842 1.00 15.92 102 GLY A C 1
ATOM 831 O O . GLY A 1 102 ? -2.326 12.184 10.291 1.00 20.20 102 GLY A O 1
ATOM 832 N N . CYS A 1 103 ? -0.983 12.797 11.961 1.00 14.05 103 CYS A N 1
ATOM 833 C CA . CYS A 1 103 ? -0.916 11.462 12.510 1.00 13.66 103 CYS A CA 1
ATOM 834 C C . CYS A 1 103 ? -2.301 10.922 12.881 1.00 13.55 103 CYS A C 1
ATOM 835 O O . CYS A 1 103 ? -2.681 9.847 12.463 1.00 15.18 103 CYS A O 1
ATOM 838 N N . HIS A 1 104 ? -3.029 11.736 13.685 1.00 13.82 104 HIS A N 1
ATOM 839 C CA . HIS A 1 104 ? -4.360 11.370 14.111 1.00 14.31 104 HIS A CA 1
ATOM 840 C C . HIS A 1 104 ? -5.407 12.114 13.310 1.00 18.76 104 HIS A C 1
ATOM 841 O O . HIS A 1 104 ? -6.325 12.651 13.794 1.00 29.53 104 HIS A O 1
ATOM 848 N N . GLU A 1 105 ? -5.215 12.136 11.978 1.00 24.82 105 GLU A N 1
ATOM 849 C CA . GLU A 1 105 ? -6.111 12.703 11.013 1.00 27.98 105 GLU A CA 1
ATOM 850 C C . GLU A 1 105 ? -6.355 11.805 9.815 1.00 31.40 105 GLU A C 1
ATOM 851 O O . GLU A 1 105 ? -5.513 10.967 9.456 1.00 36.46 105 GLU A O 1
ATOM 857 N N . ALA A 1 106 ? -7.445 11.945 9.094 1.00 37.62 106 ALA A N 1
ATOM 858 C CA . ALA A 1 106 ? -7.741 11.361 7.828 1.00 39.82 106 ALA A CA 1
ATOM 859 C C . ALA A 1 106 ? -6.700 11.838 6.788 1.00 46.17 106 ALA A C 1
ATOM 860 O O . ALA A 1 106 ? -6.483 13.067 6.735 1.00 81.86 106 ALA A O 1
ATOM 862 N N . LEU B 1 1 ? 17.417 -13.251 9.180 1.00 21.84 1 LEU B N 1
ATOM 863 C CA . LEU B 1 1 ? 17.320 -11.925 9.806 1.00 17.18 1 LEU B CA 1
ATOM 864 C C . LEU B 1 1 ? 16.901 -10.929 8.754 1.00 15.99 1 LEU B C 1
ATOM 865 O O . LEU B 1 1 ? 17.172 -11.151 7.570 1.00 20.40 1 LEU B O 1
ATOM 870 N N . ASP B 1 2 ? 16.308 -9.818 9.156 1.00 14.23 2 ASP B N 1
ATOM 871 C CA . ASP B 1 2 ? 16.012 -8.763 8.189 1.00 13.54 2 ASP B CA 1
ATOM 872 C C . ASP B 1 2 ? 17.263 -8.332 7.440 1.00 13.28 2 ASP B C 1
ATOM 873 O O . ASP B 1 2 ? 17.247 -8.206 6.201 1.00 14.18 2 ASP B O 1
ATOM 878 N N . VAL B 1 3 ? 18.317 -8.068 8.175 1.00 13.46 3 VAL B N 1
ATOM 879 C CA . VAL B 1 3 ? 19.639 -7.697 7.623 1.00 13.38 3 VAL B CA 1
ATOM 880 C C . VAL B 1 3 ? 20.616 -8.750 8.090 1.00 14.75 3 VAL B C 1
ATOM 881 O O . VAL B 1 3 ? 20.907 -8.799 9.286 1.00 16.69 3 VAL B O 1
ATOM 885 N N . PRO B 1 4 ? 21.088 -9.619 7.197 1.00 15.16 4 PRO B N 1
ATOM 886 C CA . PRO B 1 4 ? 22.021 -10.673 7.641 1.00 16.65 4 PRO B CA 1
ATOM 887 C C . PRO B 1 4 ? 23.317 -10.079 8.084 1.00 15.66 4 PRO B C 1
ATOM 888 O O . PRO B 1 4 ? 23.801 -9.094 7.510 1.00 17.41 4 PRO B O 1
ATOM 893 N N . CYS B 1 5 ? 23.948 -10.595 9.118 1.00 17.35 5 CYS B N 1
ATOM 894 C CA . CYS B 1 5 ? 25.154 -9.996 9.615 1.00 17.23 5 CYS B CA 1
ATOM 895 C C . CYS B 1 5 ? 26.332 -10.166 8.657 1.00 16.94 5 CYS B C 1
ATOM 896 O O . CYS B 1 5 ? 27.112 -9.218 8.575 1.00 18.53 5 CYS B O 1
ATOM 899 N N . LYS B 1 6 ? 26.460 -11.328 8.025 1.00 16.74 6 LYS B N 1
ATOM 900 C CA . LYS B 1 6 ? 27.479 -11.548 7.001 1.00 18.43 6 LYS B CA 1
ATOM 901 C C . LYS B 1 6 ? 26.777 -12.036 5.743 1.00 18.09 6 LYS B C 1
ATOM 902 O O . LYS B 1 6 ? 25.765 -12.764 5.802 1.00 20.29 6 LYS B O 1
ATOM 908 N N . VAL B 1 7 ? 27.286 -11.634 4.607 1.00 15.81 7 VAL B N 1
ATOM 909 C CA . VAL B 1 7 ? 26.823 -12.140 3.319 1.00 16.03 7 VAL B CA 1
ATOM 910 C C . VAL B 1 7 ? 28.030 -12.654 2.537 1.00 16.24 7 VAL B C 1
ATOM 911 O O . VAL B 1 7 ? 29.146 -12.151 2.717 1.00 19.15 7 VAL B O 1
ATOM 915 N N . VAL B 1 8 ? 27.754 -13.622 1.684 1.00 16.11 8 VAL B N 1
ATOM 916 C CA . VAL B 1 8 ? 28.727 -14.165 0.753 1.00 15.67 8 VAL B CA 1
ATOM 917 C C . VAL B 1 8 ? 28.285 -13.765 -0.653 1.00 14.77 8 VAL B C 1
ATOM 918 O O . VAL B 1 8 ? 27.172 -14.071 -1.075 1.00 15.44 8 VAL B O 1
ATOM 922 N N . ILE B 1 9 ? 29.169 -13.009 -1.300 1.00 14.46 9 ILE B N 1
ATOM 923 C CA . ILE B 1 9 ? 28.912 -12.458 -2.605 1.00 14.14 9 ILE B CA 1
ATOM 924 C C . ILE B 1 9 ? 29.616 -13.367 -3.617 1.00 14.28 9 ILE B C 1
ATOM 925 O O . ILE B 1 9 ? 30.813 -13.641 -3.444 1.00 15.12 9 ILE B O 1
ATOM 930 N N . THR B 1 10 ? 28.882 -13.808 -4.634 1.00 15.35 10 THR B N 1
ATOM 931 C CA . THR B 1 10 ? 29.451 -14.717 -5.623 1.00 16.07 10 THR B CA 1
ATOM 932 C C . THR B 1 10 ? 29.175 -14.159 -7.011 1.00 16.81 10 THR B C 1
ATOM 933 O O . THR B 1 10 ? 28.458 -13.203 -7.231 1.00 19.77 10 THR B O 1
ATOM 937 N N . ALA B 1 11 ? 29.737 -14.835 -7.985 1.00 21.21 11 ALA B N 1
ATOM 938 C CA . ALA B 1 11 ? 29.395 -14.529 -9.343 1.00 23.64 11 ALA B CA 1
ATOM 939 C C . ALA B 1 11 ? 28.015 -15.080 -9.624 1.00 28.46 11 ALA B C 1
ATOM 940 O O . ALA B 1 11 ? 27.638 -16.121 -9.053 1.00 38.37 11 ALA B O 1
ATOM 942 N N . PRO B 1 12 ? 27.260 -14.481 -10.502 1.00 30.52 12 PRO B N 1
ATOM 943 C CA . PRO B 1 12 ? 25.966 -15.088 -10.895 1.00 30.72 12 PRO B CA 1
ATOM 944 C C . PRO B 1 12 ? 26.282 -16.382 -11.635 1.00 26.99 12 PRO B C 1
ATOM 945 O O . PRO B 1 12 ? 27.338 -16.624 -12.241 1.00 33.19 12 PRO B O 1
ATOM 949 N N . GLU B 1 13 ? 25.360 -17.288 -11.630 1.00 34.53 13 GLU B N 1
ATOM 950 C CA . GLU B 1 13 ? 25.345 -18.471 -12.453 1.00 44.11 13 GLU B CA 1
ATOM 951 C C . GLU B 1 13 ? 25.727 -18.170 -13.894 1.00 38.44 13 GLU B C 1
ATOM 952 O O . GLU B 1 13 ? 25.464 -17.123 -14.490 1.00 31.75 13 GLU B O 1
ATOM 958 N N . GLY B 1 14 ? 26.397 -19.143 -14.465 1.00 39.87 14 GLY B N 1
ATOM 959 C CA . GLY B 1 14 ? 26.866 -19.034 -15.833 1.00 40.98 14 GLY B CA 1
ATOM 960 C C . GLY B 1 14 ? 28.324 -19.526 -15.771 1.00 38.12 14 GLY B C 1
ATOM 961 O O . GLY B 1 14 ? 28.552 -20.676 -15.298 1.00 62.42 14 GLY B O 1
ATOM 962 N N . GLU B 1 15 ? 29.175 -18.673 -16.268 1.00 29.08 15 GLU B N 1
ATOM 963 C CA . GLU B 1 15 ? 30.592 -18.839 -16.423 1.00 31.83 15 GLU B CA 1
ATOM 964 C C . GLU B 1 15 ? 31.234 -18.960 -15.057 1.00 39.01 15 GLU B C 1
ATOM 965 O O . GLU B 1 15 ? 31.165 -17.942 -14.324 1.00 60.06 15 GLU B O 1
ATOM 971 N N . ASP B 1 16 ? 31.806 -20.119 -14.753 1.00 45.27 16 ASP B N 1
ATOM 972 C CA . ASP B 1 16 ? 32.583 -20.126 -13.498 1.00 44.28 16 ASP B CA 1
ATOM 973 C C . ASP B 1 16 ? 33.582 -18.982 -13.425 1.00 46.99 16 ASP B C 1
ATOM 974 O O . ASP B 1 16 ? 34.149 -18.673 -14.474 1.00 32.81 16 ASP B O 1
ATOM 979 N N . PRO B 1 17 ? 33.792 -18.403 -12.243 1.00 43.44 17 PRO B N 1
ATOM 980 C CA . PRO B 1 17 ? 34.739 -17.330 -12.009 1.00 34.79 17 PRO B CA 1
ATOM 981 C C . PRO B 1 17 ? 36.163 -17.861 -11.978 1.00 31.01 17 PRO B C 1
ATOM 982 O O . PRO B 1 17 ? 36.234 -19.090 -11.916 1.00 33.37 17 PRO B O 1
ATOM 986 N N . HIS B 1 18 ? 37.154 -16.962 -12.033 1.00 26.24 18 HIS B N 1
ATOM 987 C CA . HIS B 1 18 ? 38.495 -17.374 -11.750 1.00 23.95 18 HIS B CA 1
ATOM 988 C C . HIS B 1 18 ? 38.435 -17.958 -10.326 1.00 25.12 18 HIS B C 1
ATOM 989 O O . HIS B 1 18 ? 37.772 -17.414 -9.413 1.00 20.61 18 HIS B O 1
ATOM 996 N N . PRO B 1 19 ? 39.100 -19.096 -10.142 1.00 22.51 19 PRO B N 1
ATOM 997 C CA . PRO B 1 19 ? 39.154 -19.732 -8.837 1.00 25.60 19 PRO B CA 1
ATOM 998 C C . PRO B 1 19 ? 39.646 -18.835 -7.719 1.00 24.91 19 PRO B C 1
ATOM 999 O O . PRO B 1 19 ? 39.348 -19.132 -6.567 1.00 34.39 19 PRO B O 1
ATOM 1003 N N . ARG B 1 20 ? 40.417 -17.795 -8.009 1.00 24.28 20 ARG B N 1
ATOM 1004 C CA . ARG B 1 20 ? 40.831 -17.016 -6.841 1.00 23.52 20 ARG B CA 1
ATOM 1005 C C . ARG B 1 20 ? 40.001 -15.778 -6.587 1.00 21.67 20 ARG B C 1
ATOM 1006 O O . ARG B 1 20 ? 40.271 -14.995 -5.661 1.00 24.22 20 ARG B O 1
ATOM 1014 N N . PHE B 1 21 ? 38.971 -15.594 -7.376 1.00 16.96 21 PHE B N 1
ATOM 1015 C CA . PHE B 1 21 ? 38.154 -14.378 -7.331 1.00 15.11 21 PHE B CA 1
ATOM 1016 C C . PHE B 1 21 ? 36.672 -14.674 -7.227 1.00 16.30 21 PHE B C 1
ATOM 1017 O O . PHE B 1 21 ? 35.858 -13.795 -7.532 1.00 20.34 21 PHE B O 1
ATOM 1025 N N . GLY B 1 22 ? 36.274 -15.872 -6.802 1.00 16.44 22 GLY B N 1
ATOM 1026 C CA . GLY B 1 22 ? 34.860 -16.233 -6.930 1.00 20.03 22 GLY B CA 1
ATOM 1027 C C . GLY B 1 22 ? 33.949 -15.965 -5.766 1.00 16.48 22 GLY B C 1
ATOM 1028 O O . GLY B 1 22 ? 32.744 -16.121 -5.933 1.00 19.52 22 GLY B O 1
ATOM 1029 N N . LYS B 1 23 ? 34.463 -15.616 -4.603 1.00 15.43 23 LYS B N 1
ATOM 1030 C CA . LYS B 1 23 ? 33.566 -15.399 -3.429 1.00 17.17 23 LYS B CA 1
ATOM 1031 C C . LYS B 1 23 ? 34.196 -14.369 -2.528 1.00 15.32 23 LYS B C 1
ATOM 1032 O O . LYS B 1 23 ? 35.403 -14.443 -2.243 1.00 17.18 23 LYS B O 1
ATOM 1038 N N . VAL B 1 24 ? 33.376 -13.454 -2.057 1.00 14.27 24 VAL B N 1
ATOM 1039 C CA . VAL B 1 24 ? 33.822 -12.402 -1.162 1.00 14.56 24 VAL B CA 1
ATOM 1040 C C . VAL B 1 24 ? 32.824 -12.285 -0.017 1.00 14.88 24 VAL B C 1
ATOM 1041 O O . VAL B 1 24 ? 31.624 -12.207 -0.260 1.00 16.09 24 VAL B O 1
ATOM 1045 N N . GLU B 1 25 ? 33.338 -12.272 1.201 1.00 17.07 25 GLU B N 1
ATOM 1046 C CA . GLU B 1 25 ? 32.473 -12.051 2.390 1.00 19.34 25 GLU B CA 1
ATOM 1047 C C . GLU B 1 25 ? 32.423 -10.586 2.702 1.00 18.40 25 GLU B C 1
ATOM 1048 O O . GLU B 1 25 ? 33.391 -9.822 2.591 1.00 23.68 25 GLU B O 1
ATOM 1059 N N . MET B 1 26 ? 31.216 -10.139 3.037 1.00 15.86 26 MET B N 1
ATOM 1060 C CA . MET B 1 26 ? 31.027 -8.788 3.503 1.00 15.71 26 MET B CA 1
ATOM 1061 C C . MET B 1 26 ? 30.203 -8.832 4.791 1.00 16.15 26 MET B C 1
ATOM 1062 O O . MET B 1 26 ? 29.198 -9.580 4.858 1.00 17.78 26 MET B O 1
ATOM 1067 N N . SER B 1 27 ? 30.595 -8.055 5.772 1.00 16.20 27 SER B N 1
ATOM 1068 C CA . SER B 1 27 ? 29.845 -7.965 7.004 1.00 15.90 27 SER B CA 1
ATOM 1069 C C . SER B 1 27 ? 28.995 -6.690 7.083 1.00 15.15 27 SER B C 1
ATOM 1070 O O . SER B 1 27 ? 29.511 -5.560 7.033 1.00 16.13 27 SER B O 1
ATOM 1073 N N . HIS B 1 28 ? 27.700 -6.866 7.264 1.00 15.14 28 HIS B N 1
ATOM 1074 C CA . HIS B 1 28 ? 26.858 -5.692 7.501 1.00 15.17 28 HIS B CA 1
ATOM 1075 C C . HIS B 1 28 ? 27.215 -5.102 8.860 1.00 15.71 28 HIS B C 1
ATOM 1076 O O . HIS B 1 28 ? 27.189 -3.850 9.010 1.00 16.41 28 HIS B O 1
ATOM 1083 N N . ALA B 1 29 ? 27.578 -5.934 9.832 1.00 16.63 29 ALA B N 1
ATOM 1084 C CA . ALA B 1 29 ? 27.946 -5.406 11.158 1.00 17.69 29 ALA B CA 1
ATOM 1085 C C . ALA B 1 29 ? 29.156 -4.466 11.057 1.00 17.91 29 ALA B C 1
ATOM 1086 O O . ALA B 1 29 ? 29.188 -3.379 11.634 1.00 18.28 29 ALA B O 1
ATOM 1088 N N . LYS B 1 30 ? 30.189 -4.905 10.314 1.00 17.84 30 LYS B N 1
ATOM 1089 C CA . LYS B 1 30 ? 31.381 -4.037 10.239 1.00 18.71 30 LYS B CA 1
ATOM 1090 C C . LYS B 1 30 ? 31.057 -2.723 9.547 1.00 17.86 30 LYS B C 1
ATOM 1091 O O . LYS B 1 30 ? 31.700 -1.715 9.815 1.00 19.99 30 LYS B O 1
ATOM 1097 N N . HIS B 1 31 ? 30.063 -2.719 8.666 1.00 15.99 31 HIS B N 1
ATOM 1098 C CA . HIS B 1 31 ? 29.618 -1.529 7.931 1.00 16.84 31 HIS B CA 1
ATOM 1099 C C . HIS B 1 31 ? 28.439 -0.868 8.614 1.00 1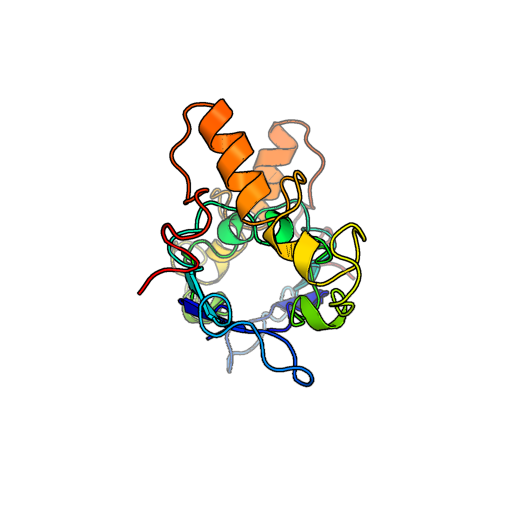6.25 31 HIS B C 1
ATOM 1100 O O . HIS B 1 31 ? 27.707 -0.129 7.961 1.00 16.34 31 HIS B O 1
ATOM 1107 N N . ARG B 1 32 ? 28.294 -1.037 9.932 1.00 16.42 32 ARG B N 1
ATOM 1108 C CA . ARG B 1 32 ? 27.148 -0.452 10.629 1.00 17.82 32 ARG B CA 1
ATOM 1109 C C . ARG B 1 32 ? 27.091 1.074 10.535 1.00 17.90 32 ARG B C 1
ATOM 1110 O O . ARG B 1 32 ? 26.019 1.643 10.697 1.00 19.90 32 ARG B O 1
ATOM 1118 N N . ASN B 1 33 ? 28.187 1.746 10.299 1.00 17.83 33 ASN B N 1
ATOM 1119 C CA . ASN B 1 33 ? 28.216 3.200 10.229 1.00 18.90 33 ASN B CA 1
ATOM 1120 C C . ASN B 1 33 ? 28.071 3.715 8.808 1.00 21.04 33 ASN B C 1
ATOM 1121 O O . ASN B 1 33 ? 28.229 4.924 8.579 1.00 26.14 33 ASN B O 1
ATOM 1126 N N . VAL B 1 34 ? 27.782 2.845 7.854 1.00 18.20 34 VAL B N 1
ATOM 1127 C CA . VAL B 1 34 ? 27.614 3.220 6.465 1.00 17.84 34 VAL B CA 1
ATOM 1128 C C . VAL B 1 34 ? 26.112 3.127 6.140 1.00 16.68 34 VAL B C 1
ATOM 1129 O O . VAL B 1 34 ? 25.500 2.085 6.405 1.00 17.33 34 VAL B O 1
ATOM 1133 N N . SER B 1 35 ? 25.474 4.114 5.599 1.00 17.00 35 SER B N 1
ATOM 1134 C CA . SER B 1 35 ? 24.024 4.063 5.349 1.00 17.62 35 SER B CA 1
ATOM 1135 C C . SER B 1 35 ? 23.700 3.003 4.337 1.00 15.84 35 SER B C 1
ATOM 1136 O O . SER B 1 35 ? 24.508 2.756 3.413 1.00 16.10 35 SER B O 1
ATOM 1139 N N . CYS B 1 36 ? 22.523 2.389 4.426 1.00 15.78 36 CYS B N 1
ATOM 1140 C CA . CYS B 1 36 ? 22.124 1.355 3.466 1.00 14.71 36 CYS B CA 1
ATOM 1141 C C . CYS B 1 36 ? 22.279 1.813 2.029 1.00 14.21 36 CYS B C 1
ATOM 1142 O O . CYS B 1 36 ? 22.776 1.085 1.190 1.00 14.67 36 CYS B O 1
ATOM 1145 N N . VAL B 1 37 ? 21.825 3.027 1.718 1.00 14.96 37 VAL B N 1
ATOM 1146 C CA . VAL B 1 37 ? 21.787 3.533 0.347 1.00 14.69 37 VAL B CA 1
ATOM 1147 C C . VAL B 1 37 ? 23.186 3.803 -0.178 1.00 14.31 37 VAL B C 1
ATOM 1148 O O . VAL B 1 37 ? 23.372 3.894 -1.409 1.00 15.26 37 VAL B O 1
ATOM 1152 N N . SER B 1 38 ? 24.202 3.899 0.684 1.00 14.91 38 SER B N 1
ATOM 1153 C CA . SER B 1 38 ? 25.570 4.080 0.221 1.00 16.19 38 SER B CA 1
ATOM 1154 C C . SER B 1 38 ? 26.018 2.896 -0.634 1.00 14.63 38 SER B C 1
ATOM 1155 O O . SER B 1 38 ? 26.863 3.111 -1.514 1.00 16.47 38 SER B O 1
ATOM 1158 N N . CYS B 1 39 ? 25.505 1.722 -0.357 1.00 14.47 39 CYS B N 1
ATOM 1159 C CA . CYS B 1 39 ? 25.770 0.519 -1.134 1.00 13.76 39 CYS B CA 1
ATOM 1160 C C . CYS B 1 39 ? 24.586 0.131 -1.975 1.00 13.02 39 CYS B C 1
ATOM 1161 O O . CYS B 1 39 ? 24.715 -0.048 -3.213 1.00 13.60 39 CYS B O 1
ATOM 1164 N N . HIS B 1 40 ? 23.410 0.001 -1.348 1.00 12.93 40 HIS B N 1
ATOM 1165 C CA . HIS B 1 40 ? 22.175 -0.298 -2.032 1.00 12.86 40 HIS B CA 1
ATOM 1166 C C . HIS B 1 40 ? 21.635 0.986 -2.654 1.00 12.80 40 HIS B C 1
ATOM 1167 O O . HIS B 1 40 ? 20.622 1.560 -2.197 1.00 12.92 40 HIS B O 1
ATOM 1174 N N . HIS B 1 41 ? 22.339 1.440 -3.693 1.00 12.59 41 HIS B N 1
ATOM 1175 C CA . HIS B 1 41 ? 22.131 2.784 -4.185 1.00 13.02 41 HIS B CA 1
ATOM 1176 C C . HIS B 1 41 ? 20.809 2.991 -4.908 1.00 12.52 41 HIS B C 1
ATOM 1177 O O . HIS B 1 41 ? 20.437 4.135 -5.182 1.00 14.30 41 HIS B O 1
ATOM 1184 N N . MET B 1 42 ? 20.129 1.918 -5.262 1.00 12.69 42 MET B N 1
ATOM 1185 C CA . MET B 1 42 ? 18.808 2.025 -5.896 1.00 13.05 42 MET B CA 1
ATOM 1186 C C . MET B 1 42 ? 17.662 1.994 -4.871 1.00 12.37 42 MET B C 1
ATOM 1187 O O . MET B 1 42 ? 16.493 2.070 -5.262 1.00 14.36 42 MET B O 1
ATOM 1192 N N . PHE B 1 43 ? 17.969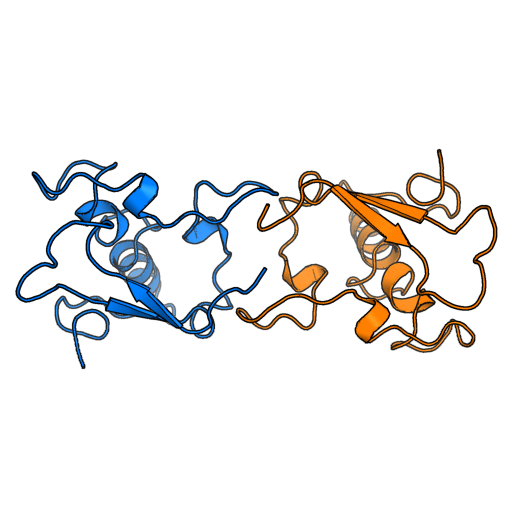 1.850 -3.582 1.00 12.40 43 PHE B N 1
ATOM 1193 C CA . PHE B 1 43 ? 16.961 1.840 -2.538 1.00 11.73 43 PHE B CA 1
ATOM 1194 C C . PHE B 1 43 ? 16.578 3.301 -2.297 1.00 14.27 43 PHE B C 1
ATOM 1195 O O . PHE B 1 43 ? 17.407 4.169 -2.016 1.00 19.21 43 PHE B O 1
ATOM 1203 N N . ASP B 1 44 ? 15.274 3.551 -2.348 1.00 14.74 44 ASP B N 1
ATOM 1204 C CA . ASP B 1 44 ? 14.829 4.946 -2.192 1.00 17.52 44 ASP B CA 1
ATOM 1205 C C . ASP B 1 44 ? 13.977 5.128 -0.943 1.00 17.81 44 ASP B C 1
ATOM 1206 O O . ASP B 1 44 ? 13.091 5.976 -0.925 1.00 22.66 44 ASP B O 1
ATOM 1211 N N . GLY B 1 45 ? 14.296 4.383 0.098 1.00 18.11 45 GLY B N 1
ATOM 1212 C CA . GLY B 1 45 ? 13.675 4.611 1.393 1.00 21.47 45 GLY B CA 1
ATOM 1213 C C . GLY B 1 45 ? 12.671 3.560 1.794 1.00 18.76 45 GLY B C 1
ATOM 1214 O O . GLY B 1 45 ? 12.405 3.388 3.002 1.00 18.05 45 GLY B O 1
ATOM 1215 N N . CYS B 1 46 ? 12.164 2.810 0.823 1.00 16.99 46 CYS B N 1
ATOM 1216 C CA . CYS B 1 46 ? 11.319 1.642 1.118 1.00 15.63 46 CYS B CA 1
ATOM 1217 C C 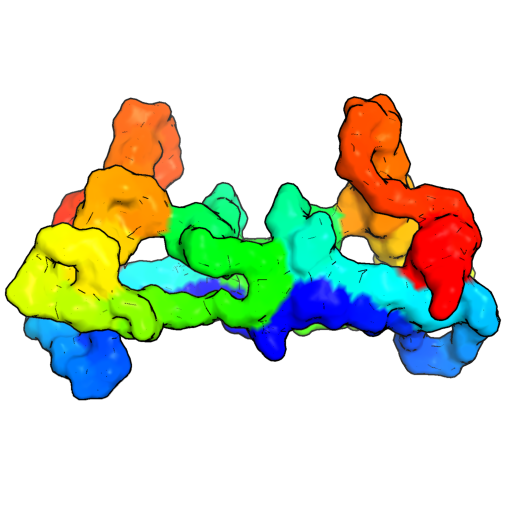. CYS B 1 46 ? 11.346 0.750 -0.113 1.00 14.22 46 CYS B C 1
ATOM 1218 O O . CYS B 1 46 ? 11.891 1.129 -1.155 1.00 16.99 46 CYS B O 1
ATOM 1221 N N . GLY B 1 47 ? 10.789 -0.435 0.033 1.00 13.34 47 GLY B N 1
ATOM 1222 C CA . GLY B 1 47 ? 10.855 -1.488 -0.965 1.00 13.50 47 GLY B CA 1
ATOM 1223 C C . GLY B 1 47 ? 11.697 -2.638 -0.485 1.00 11.98 47 GLY B C 1
ATOM 1224 O O . GLY B 1 47 ? 12.054 -2.705 0.705 1.00 13.38 47 GLY B O 1
ATOM 1225 N N . ASP B 1 48 ? 11.988 -3.540 -1.419 1.00 12.17 48 ASP B N 1
ATOM 1226 C CA . ASP B 1 48 ? 12.662 -4.759 -1.084 1.00 13.07 48 ASP B CA 1
ATOM 1227 C C . ASP B 1 48 ? 14.047 -4.736 -1.691 1.00 13.09 48 ASP B C 1
ATOM 1228 O O . ASP B 1 48 ? 14.463 -3.801 -2.395 1.00 14.54 48 ASP B O 1
ATOM 1233 N N . PHE B 1 49 ? 14.790 -5.819 -1.435 1.00 15.28 49 PHE B N 1
ATOM 1234 C CA . PHE B 1 49 ? 16.156 -5.893 -1.788 1.00 15.65 49 PHE B CA 1
ATOM 1235 C C . PHE B 1 49 ? 16.464 -7.031 -2.745 1.00 18.15 49 PHE B C 1
ATOM 1236 O O . PHE B 1 49 ? 15.939 -8.129 -2.683 1.00 30.13 49 PHE B O 1
ATOM 1244 N N . GLN B 1 50 ? 17.299 -6.729 -3.725 1.00 15.64 50 GLN B N 1
ATOM 1245 C CA . GLN B 1 50 ? 17.739 -7.643 -4.763 1.00 17.78 50 GLN B CA 1
ATOM 1246 C C . GLN B 1 50 ? 19.221 -7.986 -4.566 1.00 15.59 50 GLN B C 1
ATOM 1247 O O . GLN B 1 50 ? 19.871 -7.332 -3.772 1.00 18.46 50 GLN B O 1
ATOM 1253 N N . LYS B 1 51 ? 19.705 -8.929 -5.344 1.00 15.02 51 LYS B N 1
ATOM 1254 C CA . LYS B 1 51 ? 21.137 -9.110 -5.479 1.00 14.25 51 LYS B CA 1
ATOM 1255 C C . LYS B 1 51 ? 21.650 -7.994 -6.381 1.00 13.40 51 LYS B C 1
ATOM 1256 O O . LYS B 1 51 ? 20.950 -7.543 -7.315 1.00 13.56 51 LYS B O 1
ATOM 1262 N N . CYS B 1 52 ? 22.875 -7.524 -6.143 1.00 12.66 52 CYS B N 1
ATOM 1263 C CA . CYS B 1 52 ? 23.418 -6.510 -7.044 1.00 12.52 52 CYS B CA 1
ATOM 1264 C C . CYS B 1 52 ? 23.416 -7.001 -8.492 1.00 11.99 52 CYS B C 1
ATOM 1265 O O . CYS B 1 52 ? 23.097 -6.219 -9.392 1.00 12.68 52 CYS B O 1
ATOM 1268 N N . ALA B 1 53 ? 23.720 -8.284 -8.699 1.00 12.29 53 ALA B N 1
ATOM 1269 C CA . ALA B 1 53 ? 23.751 -8.895 -10.009 1.00 12.45 53 ALA B CA 1
ATOM 1270 C C . ALA B 1 53 ? 22.387 -9.132 -10.620 1.00 12.79 53 ALA B C 1
ATOM 1271 O O . ALA B 1 53 ? 22.335 -9.578 -11.772 1.00 15.26 53 ALA B O 1
ATOM 1273 N N . ASP B 1 54 ? 21.304 -8.768 -9.927 1.00 13.41 54 ASP B N 1
ATOM 1274 C CA . ASP B 1 54 ? 20.001 -8.749 -10.621 1.00 14.05 54 ASP B CA 1
ATOM 1275 C C . ASP B 1 54 ? 19.989 -7.621 -11.656 1.00 14.23 54 ASP B C 1
ATOM 1276 O O . ASP B 1 54 ? 19.141 -7.637 -12.565 1.00 14.81 54 ASP B O 1
ATOM 1281 N N . CYS B 1 55 ? 20.886 -6.660 -11.491 1.00 13.89 55 CYS B N 1
ATOM 1282 C CA . CYS B 1 55 ? 21.087 -5.594 -12.452 1.00 13.60 55 CYS B CA 1
ATOM 1283 C C . CYS B 1 55 ? 22.495 -5.621 -13.051 1.00 13.08 55 CYS B C 1
ATOM 1284 O O . CYS B 1 55 ? 22.673 -5.368 -14.243 1.00 15.13 55 CYS B O 1
ATOM 1287 N N . HIS B 1 56 ? 23.498 -5.846 -12.212 1.00 12.82 56 HIS B N 1
ATOM 1288 C CA . HIS B 1 56 ? 24.913 -5.840 -12.631 1.00 12.83 56 HIS B CA 1
ATOM 1289 C C . HIS B 1 56 ? 25.253 -7.216 -13.182 1.00 13.34 56 HIS B C 1
ATOM 1290 O O . HIS B 1 56 ? 25.875 -8.021 -12.519 1.00 13.75 56 HIS B O 1
ATOM 1297 N N . ILE B 1 57 ? 24.775 -7.478 -14.409 1.00 13.91 57 ILE B N 1
ATOM 1298 C CA . ILE B 1 57 ? 24.798 -8.802 -14.989 1.00 14.75 57 ILE B CA 1
ATOM 1299 C C . ILE B 1 57 ? 25.998 -9.025 -15.871 1.00 14.49 57 ILE B C 1
ATOM 1300 O O . ILE B 1 57 ? 26.579 -10.116 -15.843 1.00 15.42 57 ILE B O 1
ATOM 1305 N N . ASP B 1 58 ? 26.354 -8.046 -16.710 1.00 15.65 58 ASP B N 1
ATOM 1306 C CA . ASP B 1 58 ? 27.338 -8.299 -17.767 1.00 16.43 58 ASP B CA 1
ATOM 1307 C C . ASP B 1 58 ? 28.681 -8.611 -17.193 1.00 15.16 58 ASP B C 1
ATOM 1308 O O . ASP B 1 58 ? 29.200 -7.778 -16.437 1.00 16.78 58 ASP B O 1
ATOM 1313 N N . ARG B 1 59 ? 29.244 -9.747 -17.532 1.00 16.62 59 ARG B N 1
ATOM 1314 C CA . ARG B 1 59 ? 30.538 -10.157 -17.024 1.00 18.08 59 ARG B CA 1
ATOM 1315 C C . ARG B 1 59 ? 31.670 -9.902 -18.005 1.00 17.21 59 ARG B C 1
ATOM 1316 O O . ARG B 1 59 ? 32.852 -9.980 -17.605 1.00 21.35 59 ARG B O 1
ATOM 1324 N N . ASP B 1 60 ? 31.338 -9.642 -19.268 1.00 18.34 60 ASP B N 1
ATOM 1325 C CA . ASP B 1 60 ? 32.384 -9.531 -20.282 1.00 17.90 60 ASP B CA 1
ATOM 1326 C C . ASP B 1 60 ? 32.960 -8.140 -20.433 1.00 18.18 60 ASP B C 1
ATOM 1327 O O . ASP B 1 60 ? 34.103 -7.985 -20.885 1.00 24.23 60 ASP B O 1
ATOM 1332 N N . ASP B 1 61 ? 32.213 -7.110 -20.132 1.00 17.21 61 ASP B N 1
ATOM 1333 C CA . ASP B 1 61 ? 32.696 -5.756 -20.309 1.00 18.61 61 ASP B CA 1
ATOM 1334 C C . ASP B 1 61 ? 32.939 -5.150 -18.940 1.00 17.80 61 ASP B C 1
ATOM 1335 O O . ASP B 1 61 ? 32.018 -4.652 -18.281 1.00 19.46 61 ASP B O 1
ATOM 1340 N N . ARG B 1 62 ? 34.199 -5.212 -18.512 1.00 16.96 62 ARG B N 1
ATOM 1341 C CA . ARG B 1 62 ? 34.561 -4.682 -17.183 1.00 16.77 62 ARG B CA 1
ATOM 1342 C C . ARG B 1 62 ? 34.648 -3.158 -17.125 1.00 18.02 62 ARG B C 1
ATOM 1343 O O . ARG B 1 62 ? 34.899 -2.560 -16.058 1.00 19.60 62 ARG B O 1
ATOM 1351 N N . SER B 1 63 ? 34.417 -2.494 -18.233 1.00 18.05 63 SER B N 1
ATOM 1352 C CA . SER B 1 63 ? 34.319 -1.028 -18.237 1.00 19.86 63 SER B CA 1
ATOM 1353 C C . SER B 1 63 ? 32.903 -0.558 -18.049 1.00 19.77 63 SER B C 1
ATOM 1354 O O . SER B 1 63 ? 32.692 0.635 -17.788 1.00 22.83 63 SER B O 1
ATOM 1357 N N . TYR B 1 64 ? 31.919 -1.400 -18.222 1.00 17.52 64 TYR B N 1
ATOM 1358 C CA . TYR B 1 64 ? 30.524 -0.966 -18.267 1.00 17.60 64 TYR B CA 1
ATOM 1359 C C . TYR B 1 64 ? 30.000 -0.695 -16.865 1.00 17.60 64 TYR B C 1
ATOM 1360 O O . TYR B 1 64 ? 30.004 -1.583 -15.997 1.00 17.25 64 TYR B O 1
ATOM 1369 N N . GLU B 1 65 ? 29.516 0.508 -16.631 1.00 19.63 65 GLU B N 1
ATOM 1370 C CA . GLU B 1 65 ? 29.074 0.957 -15.318 1.00 18.87 65 GLU B CA 1
ATOM 1371 C C . GLU B 1 65 ? 27.955 0.090 -14.753 1.00 18.32 65 GLU B C 1
ATOM 1372 O O . GLU B 1 65 ? 27.885 -0.080 -13.524 1.00 18.55 65 GLU B O 1
ATOM 1378 N N . ARG B 1 66 ? 27.096 -0.491 -15.586 1.00 17.45 66 ARG B N 1
ATOM 1379 C CA . ARG B 1 66 ? 25.989 -1.338 -15.161 1.00 16.71 66 ARG B CA 1
ATOM 1380 C C . ARG B 1 66 ? 26.362 -2.818 -15.194 1.00 15.94 66 ARG B C 1
ATOM 1381 O O . ARG B 1 66 ? 25.463 -3.636 -15.014 1.00 16.54 66 ARG B O 1
ATOM 1394 N N . GLY B 1 67 ? 27.615 -3.140 -15.400 1.00 14.92 67 GLY B N 1
ATOM 1395 C CA . GLY B 1 67 ? 28.051 -4.512 -15.420 1.00 15.22 67 GLY B CA 1
ATOM 1396 C C . GLY B 1 67 ? 28.462 -5.036 -14.059 1.00 13.35 67 GLY B C 1
ATOM 1397 O O . GLY B 1 67 ? 28.475 -4.316 -13.041 1.00 14.13 67 GLY B O 1
ATOM 1398 N N . PHE B 1 68 ? 28.779 -6.313 -14.047 1.00 13.55 68 PHE B N 1
ATOM 1399 C CA . PHE B 1 68 ? 29.116 -7.003 -12.792 1.00 12.59 68 PHE B CA 1
ATOM 1400 C C . PHE B 1 68 ? 30.384 -6.431 -12.153 1.00 12.60 68 PHE B C 1
ATOM 1401 O O . PHE B 1 68 ? 30.414 -6.113 -10.971 1.00 13.22 68 PHE B O 1
ATOM 1409 N N . TYR B 1 69 ? 31.452 -6.314 -12.929 1.00 12.89 69 TYR B N 1
ATOM 1410 C CA . TYR B 1 69 ? 32.734 -5.936 -12.312 1.00 14.12 69 TYR B CA 1
ATOM 1411 C C . TYR B 1 69 ? 32.714 -4.568 -11.690 1.00 13.72 69 TYR B C 1
ATOM 1412 O O . TYR B 1 69 ? 33.288 -4.343 -10.608 1.00 13.91 69 TYR B O 1
ATOM 1421 N N . LYS B 1 70 ? 32.082 -3.591 -12.388 1.00 14.08 70 LYS B N 1
ATOM 1422 C CA . LYS B 1 70 ? 32.142 -2.232 -11.849 1.00 14.12 70 LYS B CA 1
ATOM 1423 C C . LYS B 1 70 ? 31.328 -2.078 -10.567 1.00 13.51 70 LYS B C 1
ATOM 1424 O O . LYS B 1 70 ? 31.611 -1.148 -9.806 1.00 14.88 70 LYS B O 1
ATOM 1433 N N . ALA B 1 71 ? 30.346 -2.951 -10.290 1.00 12.95 71 ALA B N 1
ATOM 1434 C CA . ALA B 1 71 ? 29.622 -2.865 -9.022 1.00 12.88 71 ALA B CA 1
ATOM 1435 C C . ALA B 1 71 ? 30.556 -2.872 -7.834 1.00 12.98 71 ALA B C 1
ATOM 1436 O O . ALA B 1 71 ? 30.298 -2.198 -6.835 1.00 13.87 71 ALA B O 1
ATOM 1438 N N . TRP B 1 72 ? 31.660 -3.646 -7.944 1.00 12.87 72 TRP B N 1
ATOM 1439 C CA . TRP B 1 72 ? 32.540 -3.893 -6.799 1.00 13.31 72 TRP B CA 1
ATOM 1440 C C . TRP B 1 72 ? 33.837 -3.115 -6.889 1.00 13.17 72 TRP B C 1
ATOM 1441 O O . TRP B 1 72 ? 34.511 -2.929 -5.871 1.00 14.36 72 TRP B O 1
ATOM 1452 N N . HIS B 1 73 ? 34.222 -2.695 -8.105 1.00 13.36 73 HIS B N 1
ATOM 1453 C CA . HIS B 1 73 ? 35.554 -2.161 -8.313 1.00 14.21 73 HIS B CA 1
ATOM 1454 C C . HIS B 1 73 ? 35.607 -0.778 -8.940 1.00 17.60 73 HIS B C 1
ATOM 1455 O O . HIS B 1 73 ? 36.707 -0.220 -9.043 1.00 20.32 73 HIS B O 1
ATOM 1462 N N . SER B 1 74 ? 34.529 -0.144 -9.324 1.00 18.86 74 SER B N 1
ATOM 1463 C CA . SER B 1 74 ? 34.584 1.200 -9.881 1.00 17.75 74 SER B CA 1
ATOM 1464 C C . SER B 1 74 ? 35.248 2.214 -8.986 1.00 18.47 74 SER B C 1
ATOM 1465 O O . SER B 1 74 ? 35.282 2.103 -7.744 1.00 21.07 74 SER B O 1
ATOM 1468 N N . GLU B 1 75 ? 35.742 3.302 -9.625 1.00 19.76 75 GLU B N 1
ATOM 1469 C CA . GLU B 1 75 ? 36.111 4.471 -8.809 1.00 20.19 75 GLU B CA 1
ATOM 1470 C C . GLU B 1 75 ? 34.919 5.116 -8.130 1.00 19.36 75 GLU B C 1
ATOM 1471 O O . GLU B 1 75 ? 35.110 5.888 -7.171 1.00 20.58 75 GLU B O 1
ATOM 1477 N N . SER B 1 76 ? 33.692 4.850 -8.563 1.00 17.79 76 SER B N 1
ATOM 1478 C CA . SER B 1 76 ? 32.537 5.303 -7.793 1.00 16.78 76 SER B CA 1
ATOM 1479 C C . SER B 1 76 ? 32.594 4.909 -6.335 1.00 16.61 76 SER B C 1
ATOM 1480 O O . SER B 1 76 ? 32.924 3.758 -6.036 1.00 16.20 76 SER B O 1
ATOM 1483 N N . GLU B 1 77 ? 32.206 5.833 -5.463 1.00 17.11 77 GLU B N 1
ATOM 1484 C CA . GLU B 1 77 ? 32.164 5.539 -4.028 1.00 17.41 77 GLU B CA 1
ATOM 1485 C C . GLU B 1 77 ? 31.014 4.600 -3.623 1.00 16.19 77 GLU B C 1
ATOM 1486 O O . GLU B 1 77 ? 30.955 4.275 -2.427 1.00 16.58 77 GLU B O 1
ATOM 1492 N N . ILE B 1 78 ? 30.192 4.185 -4.595 1.00 15.31 78 ILE B N 1
ATOM 1493 C CA . ILE B 1 78 ? 29.219 3.116 -4.317 1.00 15.18 78 ILE B CA 1
ATOM 1494 C C . ILE B 1 78 ? 29.892 1.768 -4.264 1.00 14.46 78 ILE B C 1
ATOM 1495 O O . ILE B 1 78 ? 29.385 0.833 -3.621 1.00 14.76 78 ILE 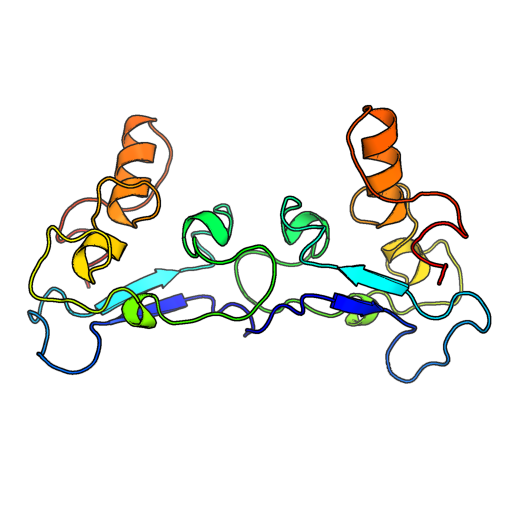B O 1
ATOM 1500 N N . SER B 1 79 ? 31.026 1.598 -4.971 1.00 14.23 79 SER B N 1
ATOM 1501 C CA . SER B 1 79 ? 31.640 0.296 -5.076 1.00 13.98 79 SER B CA 1
ATOM 1502 C C . SER B 1 79 ? 32.516 0.020 -3.859 1.00 13.84 79 SER B C 1
ATOM 1503 O O . SER B 1 79 ? 32.999 0.926 -3.200 1.00 15.20 79 SER B O 1
ATOM 1506 N N . CYS B 1 80 ? 32.741 -1.255 -3.597 1.00 14.02 80 CYS B N 1
ATOM 1507 C CA . CYS B 1 80 ? 33.579 -1.705 -2.484 1.00 14.11 80 CYS B CA 1
ATOM 1508 C C . CYS B 1 80 ? 34.918 -0.998 -2.532 1.00 14.86 80 CYS B C 1
ATOM 1509 O O . CYS B 1 80 ? 35.394 -0.353 -1.594 1.00 15.95 80 CYS B O 1
ATOM 1512 N N . ARG B 1 81 ? 35.607 -1.149 -3.683 1.00 15.17 81 ARG B N 1
ATOM 1513 C CA . ARG B 1 81 ? 36.972 -0.654 -3.765 1.00 15.71 81 ARG B CA 1
ATOM 1514 C C . ARG B 1 81 ? 36.963 0.873 -3.871 1.00 16.18 81 ARG B C 1
ATOM 1515 O O . ARG B 1 81 ? 37.902 1.540 -3.379 1.00 17.47 81 ARG B O 1
ATOM 1523 N N . GLY B 1 82 ? 35.943 1.441 -4.502 1.00 16.00 82 GLY B N 1
ATOM 1524 C CA . GLY B 1 82 ? 35.887 2.865 -4.679 1.00 16.86 82 GLY B CA 1
ATOM 1525 C C . GLY B 1 82 ? 35.686 3.624 -3.390 1.00 16.24 82 GLY B C 1
ATOM 1526 O O . GLY B 1 82 ? 36.321 4.671 -3.156 1.00 18.60 82 GLY B O 1
ATOM 1527 N N . CYS B 1 83 ? 34.779 3.115 -2.567 1.00 16.58 83 CYS B N 1
ATOM 1528 C CA . CYS B 1 83 ? 34.604 3.770 -1.267 1.00 16.59 83 CYS B CA 1
ATOM 1529 C C . CYS B 1 83 ? 35.896 3.644 -0.455 1.00 17.29 83 CYS B C 1
ATOM 1530 O O . CYS B 1 83 ? 36.393 4.615 0.147 1.00 19.70 83 CYS B O 1
ATOM 1533 N N . HIS B 1 84 ? 36.458 2.413 -0.398 1.00 16.93 84 HIS B N 1
ATOM 1534 C CA . HIS B 1 84 ? 37.651 2.236 0.450 1.00 17.35 84 HIS B CA 1
ATOM 1535 C C . HIS B 1 84 ? 38.791 3.099 -0.042 1.00 18.35 84 HIS B C 1
ATOM 1536 O O . HIS B 1 84 ? 39.472 3.739 0.758 1.00 21.28 84 HIS B O 1
ATOM 1543 N N . LYS B 1 85 ? 38.986 3.203 -1.359 1.00 19.54 85 LYS B N 1
ATOM 1544 C CA . LYS B 1 85 ? 40.039 4.112 -1.837 1.00 19.96 85 LYS B CA 1
ATOM 1545 C C . LYS B 1 85 ? 39.744 5.551 -1.463 1.00 22.59 85 LYS B C 1
ATOM 1546 O O . LYS B 1 85 ? 40.641 6.342 -1.069 1.00 25.10 85 LYS B O 1
ATOM 1552 N N . ALA B 1 86 ? 38.477 6.011 -1.578 1.00 21.38 86 ALA B N 1
ATOM 1553 C CA . ALA B 1 86 ? 38.168 7.403 -1.247 1.00 22.52 86 ALA B CA 1
ATOM 1554 C C . ALA B 1 86 ? 38.406 7.694 0.212 1.00 28.00 86 ALA B C 1
ATOM 1555 O O . ALA B 1 86 ? 38.902 8.750 0.604 1.00 30.53 86 ALA B O 1
ATOM 1557 N N . MET B 1 87 ? 38.085 6.732 1.066 1.00 24.30 87 MET B N 1
ATOM 1558 C CA . MET B 1 87 ? 38.266 6.927 2.510 1.00 24.34 87 MET B CA 1
ATOM 1559 C C . MET B 1 87 ? 39.747 6.949 2.836 1.00 27.79 87 MET B C 1
ATOM 1560 O O . MET B 1 87 ? 40.250 7.658 3.717 1.00 27.92 87 MET B O 1
ATOM 1565 N N . LYS B 1 88 ? 40.500 6.089 2.155 1.00 29.61 88 LYS B N 1
ATOM 1566 C CA . LYS B 1 88 ? 41.936 6.026 2.469 1.00 28.68 88 LYS B CA 1
ATOM 1567 C C . LYS B 1 88 ? 42.583 7.348 2.116 1.00 30.35 88 LYS B C 1
ATOM 1568 O O . LYS B 1 88 ? 43.482 7.827 2.764 1.00 32.73 88 LYS B O 1
ATOM 1577 N N . ALA B 1 89 ? 42.083 7.908 1.003 1.00 28.14 89 ALA B N 1
ATOM 1578 C CA . ALA B 1 89 ? 42.627 9.200 0.593 1.00 31.79 89 ALA B CA 1
ATOM 1579 C C . ALA B 1 89 ? 42.287 10.274 1.623 1.00 32.17 89 ALA B C 1
ATOM 1580 O O . ALA B 1 89 ? 42.988 11.294 1.665 1.00 38.49 89 ALA B O 1
ATOM 1582 N N . LYS B 1 90 ? 41.265 10.066 2.453 1.00 33.77 90 LYS B N 1
ATOM 1583 C CA . LYS B 1 90 ? 40.927 10.952 3.548 1.00 31.78 90 LYS B CA 1
ATOM 1584 C C . LYS B 1 90 ? 41.530 10.511 4.890 1.00 34.86 90 LYS B C 1
ATOM 1585 O O . LYS B 1 90 ? 41.201 11.073 5.938 1.00 37.84 90 LYS B O 1
ATOM 1591 N N . ASN B 1 91 ? 42.411 9.519 4.849 1.00 34.37 91 ASN B N 1
ATOM 1592 C CA . ASN B 1 91 ? 43.013 8.989 6.067 1.00 37.93 91 ASN B CA 1
ATOM 1593 C C . ASN B 1 91 ? 41.967 8.529 7.066 1.00 39.27 91 ASN B C 1
ATOM 1594 O O . ASN B 1 91 ? 42.169 8.671 8.265 1.00 47.52 91 ASN B O 1
ATOM 1599 N N . GLU B 1 92 ? 40.861 7.965 6.555 1.00 39.08 92 GLU B N 1
ATOM 1600 C CA . GLU B 1 92 ? 39.753 7.467 7.366 1.00 37.21 92 GLU B CA 1
ATOM 1601 C C . GLU B 1 92 ? 39.825 5.945 7.425 1.00 34.23 92 GLU B C 1
ATOM 1602 O O . GLU B 1 92 ? 40.098 5.258 6.433 1.00 32.92 92 GLU B O 1
ATOM 1608 N N . GLN B 1 93 ? 39.597 5.350 8.572 1.00 33.05 93 GLN B N 1
ATOM 1609 C CA . GLN B 1 93 ? 39.586 3.906 8.700 1.00 32.16 93 GLN B CA 1
ATOM 1610 C C . GLN B 1 93 ? 38.561 3.276 7.758 1.00 26.37 93 GLN B C 1
ATOM 1611 O O . GLN B 1 93 ? 37.389 3.668 7.731 1.00 26.62 93 GLN B O 1
ATOM 1617 N N . THR B 1 94 ? 39.043 2.298 7.004 1.00 24.61 94 THR B N 1
ATOM 1618 C CA . THR B 1 94 ? 38.207 1.745 5.968 1.00 23.43 94 THR B CA 1
ATOM 1619 C C . THR B 1 94 ? 38.621 0.336 5.604 1.00 23.52 94 THR B C 1
ATOM 1620 O O . THR B 1 94 ? 39.413 -0.266 6.325 1.00 24.65 94 THR B O 1
ATOM 1624 N N . GLY B 1 95 ? 38.076 -0.208 4.534 1.00 19.59 95 GLY B N 1
ATOM 1625 C CA . GLY B 1 95 ? 38.343 -1.557 4.130 1.00 19.39 95 GLY B CA 1
ATOM 1626 C C . GLY B 1 95 ? 39.466 -1.708 3.120 1.00 19.83 95 GLY B C 1
ATOM 1627 O O . GLY B 1 95 ? 40.148 -0.780 2.783 1.00 21.51 95 GLY B O 1
ATOM 1628 N N . PRO B 1 96 ? 39.676 -2.952 2.676 1.00 20.17 96 PRO B N 1
ATOM 1629 C CA . PRO B 1 96 ? 40.842 -3.218 1.824 1.00 21.30 96 PRO B CA 1
ATOM 1630 C C . PRO B 1 96 ? 40.702 -2.740 0.393 1.00 19.15 96 PRO B C 1
ATOM 1631 O O . PRO B 1 96 ? 39.615 -2.560 -0.165 1.00 18.06 96 PRO B O 1
ATOM 1635 N N . ILE B 1 97 ? 41.854 -2.595 -0.234 1.00 20.12 97 ILE B N 1
ATOM 1636 C CA . ILE B 1 97 ? 41.987 -2.130 -1.618 1.00 20.56 97 ILE B CA 1
ATOM 1637 C C . ILE B 1 97 ? 42.819 -3.053 -2.497 1.00 19.16 97 ILE B C 1
ATOM 1638 O O . ILE B 1 97 ? 42.606 -3.149 -3.706 1.00 18.89 97 ILE B O 1
ATOM 1643 N N . GLY B 1 98 ? 43.815 -3.732 -1.958 1.00 18.95 98 GLY B N 1
ATOM 1644 C CA . GLY B 1 98 ? 44.675 -4.552 -2.835 1.00 19.03 98 GLY B CA 1
ATOM 1645 C C . GLY B 1 98 ? 43.936 -5.729 -3.389 1.00 19.35 98 GLY B C 1
ATOM 1646 O O . GLY B 1 98 ? 43.062 -6.299 -2.728 1.00 19.22 98 GLY B O 1
ATOM 1647 N N . CYS B 1 99 ? 44.259 -6.109 -4.637 1.00 17.37 99 CYS B N 1
ATOM 1648 C CA . CYS B 1 99 ? 43.448 -7.134 -5.279 1.00 16.98 99 CYS B CA 1
ATOM 1649 C C . CYS B 1 99 ? 43.374 -8.456 -4.530 1.00 17.31 99 CYS B C 1
ATOM 1650 O O . CYS B 1 99 ? 42.319 -9.111 -4.649 1.00 17.42 99 CYS B O 1
ATOM 1653 N N . LEU B 1 100 ? 44.423 -8.882 -3.848 1.00 17.35 100 LEU B N 1
ATOM 1654 C CA . LEU B 1 100 ? 44.364 -10.153 -3.107 1.00 18.02 100 LEU B CA 1
ATOM 1655 C C . LEU B 1 100 ? 44.456 -9.941 -1.614 1.00 18.45 100 LEU B C 1
ATOM 1656 O O . LEU B 1 100 ? 44.804 -10.840 -0.820 1.00 22.73 100 LEU B O 1
ATOM 1661 N N . GLN B 1 101 ? 44.079 -8.709 -1.210 1.00 20.67 101 GLN B N 1
ATOM 1662 C CA . GLN B 1 101 ? 44.018 -8.367 0.211 1.00 22.11 101 GLN B CA 1
ATOM 1663 C C . GLN B 1 101 ? 42.572 -8.327 0.709 1.00 20.96 101 GLN B C 1
ATOM 1664 O O . GLN B 1 101 ? 41.775 -7.521 0.204 1.00 21.32 101 GLN B O 1
ATOM 1675 N N . GLY B 1 102 ? 42.236 -9.160 1.691 1.00 21.81 102 GLY B N 1
ATOM 1676 C CA . GLY B 1 102 ? 40.917 -9.028 2.363 1.00 21.22 102 GLY B CA 1
ATOM 1677 C C . GLY B 1 102 ? 39.834 -9.676 1.532 1.00 20.52 102 GLY B C 1
ATOM 1678 O O . GLY B 1 102 ? 39.436 -10.822 1.767 1.00 22.92 102 GLY B O 1
ATOM 1679 N N . CYS B 1 103 ? 39.331 -8.964 0.518 1.00 17.41 103 CYS B N 1
ATOM 1680 C CA . CYS B 1 103 ? 38.146 -9.436 -0.166 1.00 16.80 103 CYS B CA 1
ATOM 1681 C C . CYS B 1 103 ? 38.392 -10.784 -0.867 1.00 15.97 103 CYS B C 1
ATOM 1682 O O . CYS B 1 103 ? 37.615 -11.703 -0.708 1.00 18.32 103 CYS B O 1
ATOM 1685 N N . HIS B 1 104 ? 39.487 -10.831 -1.631 1.00 15.76 104 HIS B N 1
ATOM 1686 C CA . HIS B 1 104 ? 39.878 -12.019 -2.370 1.00 17.28 104 HIS B CA 1
ATOM 1687 C C . HIS B 1 104 ? 41.000 -12.752 -1.650 1.00 22.96 104 HIS B C 1
ATOM 1688 O O . HIS B 1 104 ? 42.008 -13.107 -2.246 1.00 34.52 104 HIS B O 1
ATOM 1695 N N . GLU B 1 105 ? 40.876 -12.958 -0.377 1.00 25.62 105 GLU B N 1
ATOM 1696 C CA . GLU B 1 105 ? 41.801 -13.689 0.436 1.00 30.49 105 GLU B CA 1
ATOM 1697 C C . GLU B 1 105 ? 41.098 -14.644 1.376 1.00 42.05 105 GLU B C 1
ATOM 1698 O O . GLU B 1 105 ? 40.058 -14.244 1.911 1.00 46.94 105 GLU B O 1
ATOM 1704 N N . ALA B 1 106 ? 41.649 -15.823 1.619 1.00 53.79 106 ALA B N 1
ATOM 1705 C CA . ALA B 1 106 ? 41.221 -16.741 2.676 1.00 67.01 106 ALA B CA 1
ATOM 1706 C C . ALA B 1 106 ? 40.007 -17.579 2.305 1.00 77.74 106 ALA B C 1
ATOM 1707 O O . ALA B 1 106 ? 39.412 -18.311 3.106 1.00 89.50 106 ALA B O 1
#

Sequence (212 aa):
LDVPCKVVITAPEGEDPHPRFGKVEMSHAKHRNVSCVSCHHMFDGCGDFQKCADCHIDRDDRSYERGFYKAWHHSESEISCRGCHKAMKAKNEQTGPIGCLQGCHEALDVPCKVVITAPEGEDPHPRFGKVEMSHAKHRNVSCVSCHHMFDGCGDFQKCADCHIDRDDRSYERGFYKAWHSESEISCRGCHKAMKAKNEQTGPIGCLQGCHEA

Radius of gyration: 21.38 Å; Cα contacts (8 Å, |Δi|>4): 314; chains: 2; bounding box: 56×46×52 Å

Secondary structure (DSSP, 8-state):
-EE-SEEEE-SSTTSPPPSSS--EEEETTTTTTS-HHHHSTT-BSBB----GGGT----S-S--TTSHHHHHSSSSTTSHHHHHHHHHHTT------STTSSTT--/--B-SEEEEE--SSSPPPTTSSEEEEETTTTTTS-HHHHSTT--SSEE---GGGT----S-TT-TTSHHHHHHSSSTTSHHHHHHHHHHTT------STTSSTT--

Organism: Megalodesulfovibrio gigas (NCBI:txid879)

InterPro domains:
  IPR020942 Class III cytochrome C [PF02085] (4-104)
  IPR036280 Multiheme cytochrome superfamily [SSF48695] (5-105)

CATH classification: 3.90.10.10

Foldseek 3Di:
DDDDQKDKDAAPPPDDADPQLGIFMDGVVVVVVPDPCLQQVPDDDDDDSDDLCVFQHDPPDLPDCRHPNNSADDCDCNHQQNVQVVCVVVVHDHDDHDPCPRGSDD/DLDDQKDKAAADPDDHDDVLQGIFMDGVVVVVVPDPCLQVVPDDPDDDDDRLCVFQPDDPDCVDCRHDNCSAQPCDCNHQQNVQVVCVVVVHDHDDHDPCPRGRDD

B-factor: mean 22.0, std 11.86, range [10.34, 106.49]